Protein 4CP1 (pdb70)

Solvent-accessible surface area: 10147 Å² total; per-residue (Å²): 192,106,81,131,30,91,25,8,78,16,79,117,138,21,31,48,76,1,0,29,0,38,0,25,54,2,54,17,97,130,90,110,116,7,50,11,52,44,2,90,57,116,67,2,5,99,148,7,4,101,121,66,31,69,72,18,60,9,70,108,0,29,11,139,0,22,16,70,37,101,99,15,191,104,33,41,71,48,33,100,16,138,10,32,135,14,0,85,36,106,50,101,3,38,0,0,10,0,0,0,6,0,2,0,0,0,43,0,122,53,61,8,49,1,61,0,30,0,37,2,23,3,2,0,0,0,0,4,1,12,158,26,0,6,87,11,2,21,25,134,145,1,26,29,105,5,16,123,73,47,10,94,0,23,105,75,132,102,19,94,45,108,18,58,5,51,0,77,82,108,18,22,3,0,0,0,1,0,0,0,0,31,22,72,40,0,67,0,44,0,0,0,44,28,28,163,46,161,122,56,43,59,51,0,85,25,20,2,43,35,2,72,69,96,48,122,136,59

Secondary structure (DSSP, 8-state):
-------B---GGGEEESEEEEEEE---S-----S-GGGGSTTTTTTGGGTT-EEEEEEEE-SB--EEE------SS--EEPPPGGG---S-EETTSEEEEEEEEE--SSSEEEEEEEEEESEEEEEESTTTT--TT-HHHHTT---S-SEEEETTTB-EEEEEEEE-TT-BEEEEEEEEE-SS-EEEEEEEE-TT--S-B-B-TTTEEEE---SS--

Sequence (218 aa):
HYPRPEGCSSPPNAVSVGLHMDLYNYPYLYVKQCWNPEYQDPNFPRYGYKKYGSFGSSDHVNGKISWDHNEFKEGCKPIMARLPTAYNYPAKITFSNFTMVLSGYFKPKSTGLYKFEIHADDFILFNFGSKNAFECCNREESIDNFGPYVAYAMWPNEADQELEVYLFEDSYYPIRLFYNNRDYHSKFMVGFYPPNTEEITYDFDGYLYMLDDTGNEC

B-factor: mean 22.11, std 11.5, range [2.0, 83.22]

InterPro domains:
  IPR018871 GLEYA adhesin domain [PF10528] (173-265)
  IPR037524 PA14/GLEYA domain [PS51820] (119-281)

Nearest PDB structures (foldseek):
  4cp1-assembly1_A  TM=1.005E+00  e=2.372E-48  Nakaseomyces glabratus CBS 138
  4cp2-assembly1_A  TM=1.002E+00  e=2.075E-46  Nakaseomyces glabratus CBS 138
  6y98-assembly1_A  TM=9.968E-01  e=2.355E-45  Nakaseomyces glabratus CBS 138
  4afc-assembly1_A  TM=9.526E-01  e=1.939E-26  Nakaseomyces glabratus
  4afb-assembly1_A-2  TM=9.534E-01  e=2.166E-26  Nakaseomyces glabratus

CATH classification: 2.60.120.1560

Radius of gyration: 16.87 Å; Cα contacts (8 Å, |Δi|>4): 589; chains: 1; bounding box: 48×39×44 Å

Organism: Candida glabrata (strain ATCC 2001 / BCRC 20586 / JCM 3761 / NBRC 0622 / NRRL Y-65 / CBS 138) (NCBI:txid284593)

Structure (mmCIF, N/CA/C/O backbone):
data_4CP1
#
_entry.id   4CP1
#
_cell.length_a   66.660
_cell.length_b   66.660
_cell.length_c   117.670
_cell.angle_alpha   90.00
_cell.angle_beta   90.00
_cell.angle_gamma   120.00
#
_symmetry.space_group_name_H-M   'P 31 2 1'
#
loop_
_entity.id
_entity.type
_entity.pdbx_description
1 polymer 'EPITHELIAL ADHESIN 9'
2 branched beta-D-galactopyranose-(1-3)-2-acetamido-2-deoxy-beta-D-glucopyranose
3 non-polymer 'CALCIUM ION'
4 non-polymer 'CHLORIDE ION'
5 water water
#
loop_
_atom_site.group_PDB
_atom_site.id
_atom_site.type_symbol
_atom_site.label_atom_id
_atom_site.label_alt_id
_atom_site.label_comp_id
_atom_site.label_asym_id
_atom_site.label_entity_id
_atom_site.label_seq_id
_atom_site.pdbx_PDB_ins_code
_atom_site.Cartn_x
_atom_site.Cartn_y
_atom_site.Cartn_z
_atom_site.occupancy
_atom_site.B_iso_or_equiv
_atom_site.auth_seq_id
_atom_site.auth_comp_id
_atom_site.auth_asym_id
_atom_site.auth_atom_id
_atom_site.pdbx_PDB_model_num
ATOM 1 N N . HIS A 1 30 ? -11.022 65.123 41.799 1.00 59.79 45 HIS A N 1
ATOM 2 C CA . HIS A 1 30 ? -11.213 63.930 42.683 1.00 59.90 45 HIS A CA 1
ATOM 3 C C . HIS A 1 30 ? -9.879 63.519 43.385 1.00 53.99 45 HIS A C 1
ATOM 4 O O . HIS A 1 30 ? -8.841 64.195 43.306 1.00 47.73 45 HIS A O 1
ATOM 11 N N . TYR A 1 31 ? -9.927 62.404 44.092 1.00 49.83 46 TYR A N 1
ATOM 12 C CA . TYR A 1 31 ? -8.759 61.853 44.751 1.00 45.91 46 TYR A CA 1
ATOM 13 C C . TYR A 1 31 ? -7.842 61.085 43.787 1.00 40.42 46 TYR A C 1
ATOM 14 O O . TYR A 1 31 ? -8.288 60.590 42.748 1.00 39.93 46 TYR A O 1
ATOM 23 N N . PRO A 1 32 ? -6.550 60.981 44.137 1.00 36.88 47 PRO A N 1
ATOM 24 C CA . PRO A 1 32 ? -5.621 60.172 43.346 1.00 35.38 47 PRO A CA 1
ATOM 25 C C . PRO A 1 32 ? -6.061 58.704 43.228 1.00 34.51 47 PRO A C 1
ATOM 26 O O . PRO A 1 32 ? -6.520 58.105 44.204 1.00 34.31 47 PRO A O 1
ATOM 30 N N . ARG A 1 33 ? -5.911 58.155 42.028 1.00 32.73 48 ARG A N 1
ATOM 31 C CA . ARG A 1 33 ? -6.327 56.803 41.708 1.00 31.11 48 ARG A CA 1
ATOM 32 C C . ARG A 1 33 ? -5.148 56.088 41.037 1.00 28.59 48 ARG A C 1
ATOM 33 O O . ARG A 1 33 ? -5.040 56.036 39.789 1.00 29.06 48 ARG A O 1
ATOM 41 N N . PRO A 1 34 ? -4.232 55.567 41.874 1.00 25.61 49 PRO A N 1
ATOM 42 C CA . PRO A 1 34 ? -3.014 54.912 41.420 1.00 24.35 49 PRO A CA 1
ATOM 43 C C . PRO A 1 34 ? -3.266 53.633 40.632 1.00 24.38 49 PRO A C 1
ATOM 44 O O . PRO A 1 34 ? -4.349 53.064 40.682 1.00 23.03 49 PRO A O 1
ATOM 48 N N . GLU A 1 35 ? -2.241 53.177 39.929 1.00 25.35 50 GLU A N 1
ATOM 49 C CA . GLU A 1 35 ? -2.374 52.036 39.063 1.00 27.02 50 GLU A CA 1
ATOM 50 C C . GLU A 1 35 ? -1.922 50.800 39.818 1.00 25.25 50 GLU A C 1
ATOM 51 O O . GLU A 1 35 ? -1.005 50.877 40.626 1.00 24.68 50 GLU A O 1
ATOM 57 N N . GLY A 1 36 ? -2.592 49.677 39.560 1.00 24.65 51 GLY A N 1
ATOM 58 C CA . GLY A 1 36 ? -2.289 48.395 40.194 1.00 24.71 51 GLY A CA 1
ATOM 59 C C . GLY A 1 36 ? -2.034 47.259 39.212 1.00 24.96 51 GLY A C 1
ATOM 60 O O . GLY A 1 36 ? -1.925 47.494 37.994 1.00 24.78 51 GLY A O 1
ATOM 61 N N . CYS A 1 37 ? -1.928 46.040 39.765 1.00 25.06 52 CYS A N 1
ATOM 62 C CA . CYS A 1 37 ? -1.572 44.815 39.027 1.00 25.56 52 CYS A CA 1
ATOM 63 C C . CYS A 1 37 ? -2.537 43.672 39.305 1.00 27.34 52 CYS A C 1
ATOM 64 O O . CYS A 1 37 ? -3.223 43.671 40.326 1.00 27.40 52 CYS A O 1
ATOM 67 N N . SER A 1 38 ? -2.546 42.682 38.409 1.00 29.57 53 SER A N 1
ATOM 68 C CA . SER A 1 38 ? -3.378 41.471 38.543 1.00 31.65 53 SER A CA 1
ATOM 69 C C . SER A 1 38 ? -2.452 40.296 38.598 1.00 32.28 53 SER A C 1
ATOM 70 O O . SER A 1 38 ? -1.385 40.349 37.992 1.00 31.35 53 SER A O 1
ATOM 73 N N . SER A 1 39 ? -2.856 39.242 39.304 1.00 33.99 54 SER A N 1
ATOM 74 C CA . SER A 1 39 ? -2.153 37.947 39.237 1.00 37.34 54 SER A CA 1
ATOM 75 C C . SER A 1 39 ? -3.028 36.764 39.648 1.00 39.90 54 SER A C 1
ATOM 76 O O . SER A 1 39 ? -3.791 36.850 40.607 1.00 39.29 54 SER A O 1
ATOM 79 N N . PRO A 1 40 ? -2.901 35.645 38.924 1.00 44.82 55 PRO A N 1
ATOM 80 C CA . PRO A 1 40 ? -3.408 34.373 39.426 1.00 46.60 55 PRO A CA 1
ATOM 81 C C . PRO A 1 40 ? -2.985 34.152 40.892 1.00 49.27 55 PRO A C 1
ATOM 82 O O . PRO A 1 40 ? -1.812 34.363 41.224 1.00 48.05 55 PRO A O 1
ATOM 86 N N . PRO A 1 41 ? -3.926 33.734 41.761 1.00 51.55 56 PRO A N 1
ATOM 87 C CA . PRO A 1 41 ? -3.647 33.433 43.177 1.00 52.00 56 PRO A CA 1
ATOM 88 C C . PRO A 1 41 ? -2.422 32.533 43.486 1.00 51.48 56 PRO A C 1
ATOM 89 O O . PRO A 1 41 ? -1.835 32.645 44.565 1.00 49.43 56 PRO A O 1
ATOM 93 N N . ASN A 1 42 ? -2.050 31.645 42.568 1.00 53.36 57 ASN A N 1
ATOM 94 C CA . ASN A 1 42 ? -0.886 30.754 42.772 1.00 53.38 57 ASN A CA 1
ATOM 95 C C . ASN A 1 42 ? 0.466 31.434 42.473 1.00 48.70 57 ASN A C 1
ATOM 96 O O . ASN A 1 42 ? 1.524 30.915 42.853 1.00 48.14 57 ASN A O 1
ATOM 101 N N . ALA A 1 43 ? 0.427 32.583 41.787 1.00 42.76 58 ALA A N 1
ATOM 102 C CA . ALA A 1 43 ? 1.599 33.447 41.647 1.00 37.73 58 ALA A CA 1
ATOM 103 C C . ALA A 1 43 ? 1.696 34.469 42.792 1.00 34.18 58 ALA A C 1
ATOM 104 O O . ALA A 1 43 ? 2.592 35.310 42.802 1.00 33.55 58 ALA A O 1
ATOM 106 N N . VAL A 1 44 ? 0.787 34.382 43.755 1.00 30.77 59 VAL A N 1
ATOM 107 C CA . VAL A 1 44 ? 0.772 35.285 44.897 1.00 28.64 59 VAL A CA 1
ATOM 108 C C . VAL A 1 44 ? 1.255 34.622 46.206 1.00 26.89 59 VAL A C 1
ATOM 109 O O . VAL A 1 44 ? 0.878 33.490 46.533 1.00 26.71 59 VAL A O 1
ATOM 113 N N . SER A 1 45 ? 2.097 35.339 46.947 1.00 23.92 60 SER A N 1
ATOM 114 C CA . SER A 1 45 ? 2.481 34.918 48.278 1.00 22.54 60 SER A CA 1
ATOM 115 C C . SER A 1 45 ? 2.361 36.066 49.262 1.00 20.94 60 SER A C 1
ATOM 116 O O . SER A 1 45 ? 2.140 37.2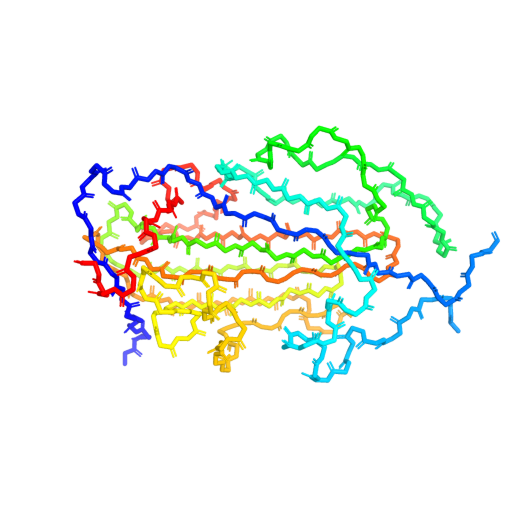17 48.868 1.00 20.33 60 SER A O 1
ATOM 119 N N . VAL A 1 46 ? 2.484 35.745 50.549 1.00 19.96 61 VAL A N 1
ATOM 120 C CA . VAL A 1 46 ? 2.224 36.710 51.618 1.00 18.85 61 VAL A CA 1
ATOM 121 C C . VAL A 1 46 ? 3.431 37.575 51.934 1.00 18.05 61 VAL A C 1
ATOM 122 O O . VAL A 1 46 ? 4.575 37.075 51.999 1.00 18.45 61 VAL A O 1
ATOM 126 N N . GLY A 1 47 ? 3.177 38.873 52.114 1.00 16.71 62 GLY A N 1
ATOM 127 C CA . GLY A 1 47 ? 4.169 39.768 52.699 1.00 16.03 62 GLY A CA 1
ATOM 128 C C . GLY A 1 47 ? 5.222 40.371 51.789 1.00 15.63 62 GLY A C 1
ATOM 129 O O . GLY A 1 47 ? 5.355 40.029 50.612 1.00 15.72 62 GLY A O 1
ATOM 130 N N . LEU A 1 48 ? 5.989 41.290 52.364 1.00 15.30 63 LEU A N 1
ATOM 131 C CA . LEU A 1 48 ? 6.923 42.111 51.606 1.00 14.36 63 LEU A CA 1
ATOM 132 C C . LEU A 1 48 ? 8.333 41.535 51.686 1.00 14.54 63 LEU A C 1
ATOM 133 O O . LEU A 1 48 ? 8.617 40.618 52.478 1.00 14.60 63 LEU A O 1
ATOM 138 N N . HIS A 1 49 ? 9.201 42.082 50.834 1.00 14.46 64 HIS A N 1
ATOM 139 C CA . HIS A 1 49 ? 10.621 41.842 50.894 1.00 14.17 64 HIS A CA 1
ATOM 140 C C . HIS A 1 49 ? 11.321 42.992 51.601 1.00 13.50 64 HIS A C 1
ATOM 141 O O . HIS A 1 49 ? 10.951 44.150 51.382 1.00 12.54 64 HIS A O 1
ATOM 148 N N . MET A 1 50 ? 12.344 42.655 52.406 1.00 13.20 65 MET A N 1
ATOM 149 C CA . MET A 1 50 ? 13.164 43.637 53.131 1.00 12.83 65 MET A CA 1
ATOM 150 C C . MET A 1 50 ? 14.650 43.565 52.757 1.00 12.84 65 MET A C 1
ATOM 151 O O . MET A 1 50 ? 15.244 42.493 52.704 1.00 13.33 65 MET A O 1
ATOM 156 N N . ASP A 1 51 ? 15.265 44.710 52.529 1.00 12.50 66 ASP A N 1
ATOM 157 C CA . ASP A 1 51 ? 16.717 44.773 52.434 1.00 12.52 66 ASP A CA 1
ATOM 158 C C . ASP A 1 51 ? 17.197 45.775 53.438 1.00 11.95 66 ASP A C 1
ATOM 159 O O . ASP A 1 51 ? 16.630 46.859 53.505 1.00 11.77 66 ASP A O 1
ATOM 164 N N . LEU A 1 52 ? 18.220 45.390 54.216 1.00 11.68 67 LEU A N 1
ATOM 165 C CA . LEU A 1 52 ? 18.864 46.225 55.236 1.00 11.31 67 LEU A CA 1
ATOM 166 C C . LEU A 1 52 ? 20.256 46.621 54.772 1.00 11.13 67 LEU A C 1
ATOM 167 O O . LEU A 1 52 ? 21.035 45.781 54.313 1.00 11.07 67 LEU A O 1
ATOM 172 N N . TYR A 1 53 ? 20.574 47.902 54.905 1.00 10.88 68 TYR A N 1
ATOM 173 C CA . TYR A 1 53 ? 21.841 48.433 54.408 1.00 10.88 68 TYR A CA 1
ATOM 174 C C . TYR A 1 53 ? 22.564 49.147 55.557 1.00 10.93 68 TYR A C 1
ATOM 175 O O . TYR A 1 53 ? 21.920 49.701 56.448 1.00 10.36 68 TYR A O 1
ATOM 184 N N . ASN A 1 54 ? 23.894 49.121 55.532 1.00 11.19 69 ASN A N 1
ATOM 185 C CA . ASN A 1 54 ? 24.663 49.822 56.540 1.00 11.57 69 ASN A CA 1
ATOM 186 C C . ASN A 1 54 ? 24.525 51.324 56.393 1.00 11.54 69 ASN A C 1
ATOM 187 O O . ASN A 1 54 ? 24.460 51.824 55.287 1.00 11.68 69 ASN A O 1
ATOM 192 N N . TYR A 1 55 ? 24.511 52.033 57.518 1.00 11.67 70 TYR A N 1
ATOM 193 C CA . TYR A 1 55 ? 24.523 53.499 57.526 1.00 11.64 70 TYR A CA 1
ATOM 194 C C . TYR A 1 55 ? 25.429 53.982 58.654 1.00 11.91 70 TYR A C 1
ATOM 195 O O . TYR A 1 55 ? 24.983 54.205 59.769 1.00 11.48 70 TYR A O 1
ATOM 204 N N . PRO A 1 56 ? 26.729 54.124 58.360 1.00 12.52 71 PRO A N 1
ATOM 205 C CA . PRO A 1 56 ? 27.691 54.441 59.416 1.00 12.90 71 PRO A CA 1
ATOM 206 C C . PRO A 1 56 ? 27.590 55.839 60.017 1.00 13.65 71 PRO A C 1
ATOM 207 O O . PRO A 1 56 ? 27.112 56.767 59.365 1.00 13.97 71 PRO A O 1
ATOM 211 N N . TYR A 1 57 ? 28.024 55.982 61.268 1.00 14.58 72 TYR A N 1
ATOM 212 C CA . TYR A 1 57 ? 28.315 57.300 61.816 1.00 15.84 72 TYR A CA 1
ATOM 213 C C . TYR A 1 57 ? 29.571 57.864 61.160 1.00 17.79 72 TYR A C 1
ATOM 214 O O . TYR A 1 57 ? 30.375 57.130 60.585 1.00 17.93 72 TYR A O 1
ATOM 223 N N . LEU A 1 58 ? 29.737 59.177 61.237 1.00 20.18 73 LEU A N 1
ATOM 224 C CA . LEU A 1 58 ? 30.991 59.769 60.848 1.00 22.87 73 LEU A CA 1
ATOM 225 C C . LEU A 1 58 ? 32.073 59.279 61.798 1.00 25.78 73 LEU A C 1
ATOM 226 O O . LEU A 1 58 ? 33.117 58.820 61.354 1.00 25.68 73 LEU A O 1
ATOM 231 N N . TYR A 1 59 ? 31.815 59.368 63.105 1.00 30.03 74 TYR A N 1
ATOM 232 C CA . TYR A 1 59 ? 32.717 58.789 64.116 1.00 32.38 74 TYR A CA 1
ATOM 233 C C . TYR A 1 59 ? 31.907 58.259 65.303 1.00 34.44 74 TYR A C 1
ATOM 234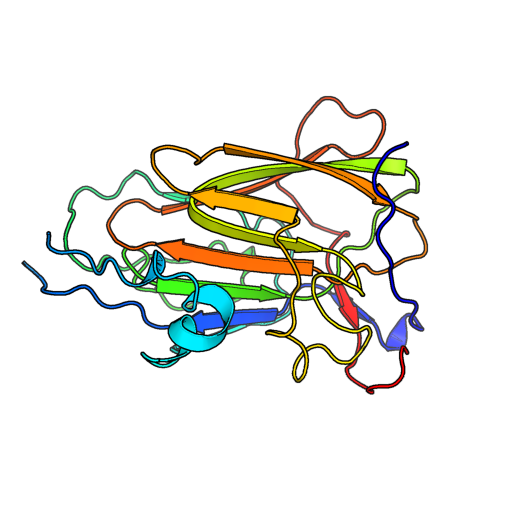 O O . TYR A 1 59 ? 30.788 58.723 65.567 1.00 32.19 74 TYR A O 1
ATOM 243 N N . VAL A 1 60 ? 32.494 57.301 66.024 1.00 38.92 75 VAL A N 1
ATOM 244 C CA . VAL A 1 60 ? 31.851 56.709 67.197 1.00 42.64 75 VAL A CA 1
ATOM 245 C C . VAL A 1 60 ? 32.590 57.119 68.484 1.00 50.42 75 VAL A C 1
ATOM 246 O O . VAL A 1 60 ? 33.803 56.852 68.636 1.00 51.54 75 VAL A O 1
ATOM 250 N N . LYS A 1 61 ? 31.828 57.764 69.388 1.00 56.81 76 LYS A N 1
ATOM 251 C CA . LYS A 1 61 ? 32.302 58.283 70.690 1.00 61.94 76 LYS A CA 1
ATOM 252 C C . LYS A 1 61 ? 33.060 57.259 71.557 1.00 65.67 76 LYS A C 1
ATOM 253 O O . LYS A 1 61 ? 32.727 56.065 71.592 1.00 64.24 76 LYS A O 1
ATOM 255 N N . GLN A 1 93 ? 29.127 67.392 64.139 1.00 34.50 108 GLN A N 1
ATOM 256 C CA . GLN A 1 93 ? 28.082 66.387 64.371 1.00 33.78 108 GLN A CA 1
ATOM 257 C C . GLN A 1 93 ? 28.593 64.945 64.142 1.00 30.28 108 GLN A C 1
ATOM 258 O O . GLN A 1 93 ? 29.313 64.683 63.189 1.00 29.72 108 GLN A O 1
ATOM 264 N N . CYS A 1 94 ? 28.221 64.025 65.033 1.00 27.80 109 CYS A N 1
ATOM 265 C CA . CYS A 1 94 ? 28.674 62.610 64.975 1.00 25.67 109 CYS A CA 1
ATOM 266 C C . CYS A 1 94 ? 28.027 61.794 63.858 1.00 24.59 109 CYS A C 1
ATOM 267 O O . CYS A 1 94 ? 28.647 60.858 63.335 1.00 24.31 109 CYS A O 1
ATOM 270 N N . TRP A 1 95 ? 26.779 62.142 63.525 1.00 23.22 110 TRP A N 1
ATOM 271 C CA . TRP A 1 95 ? 26.007 61.460 62.503 1.00 22.06 110 TRP A CA 1
ATOM 272 C C . TRP A 1 95 ? 26.273 61.931 61.064 1.00 21.68 110 TRP A C 1
ATOM 273 O O . TRP A 1 95 ? 26.634 63.060 60.815 1.00 22.48 110 TRP A O 1
ATOM 284 N N . ASN A 1 96 ? 26.074 61.025 60.126 1.00 20.84 111 ASN A N 1
ATOM 285 C CA . ASN A 1 96 ? 26.304 61.244 58.707 1.00 20.16 111 ASN A CA 1
ATOM 286 C C . ASN A 1 96 ? 25.098 61.974 58.080 1.00 20.57 111 ASN A C 1
ATOM 287 O O . ASN A 1 96 ? 23.968 61.497 58.145 1.00 19.80 111 ASN A O 1
ATOM 292 N N . PRO A 1 97 ? 25.327 63.140 57.466 1.00 21.26 112 PRO A N 1
ATOM 293 C CA . PRO A 1 97 ? 24.229 63.890 56.877 1.00 21.80 112 PRO A CA 1
ATOM 294 C C . PRO A 1 97 ? 23.900 63.453 55.443 1.00 21.41 112 PRO A C 1
ATOM 295 O O . PRO A 1 97 ? 23.073 64.072 54.781 1.00 20.69 112 PRO A O 1
ATOM 299 N N . GLU A 1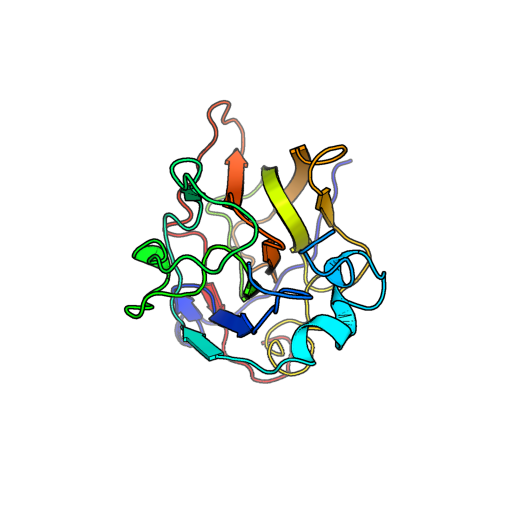 98 ? 24.554 62.396 54.988 1.00 21.81 113 GLU A N 1
ATOM 300 C CA . GLU A 1 98 ? 24.395 61.877 53.634 1.00 22.93 113 GLU A CA 1
ATOM 301 C C . GLU A 1 98 ? 22.940 61.544 53.272 1.00 20.93 113 GLU A C 1
ATOM 302 O O . GLU A 1 98 ? 22.483 61.813 52.142 1.00 19.14 113 GLU A O 1
ATOM 308 N N . TYR A 1 99 ? 22.218 60.986 54.249 1.00 19.51 114 TYR A N 1
ATOM 309 C CA . TYR A 1 99 ? 20.808 60.621 54.065 1.00 18.82 114 TYR A CA 1
ATOM 310 C C . TYR A 1 99 ? 19.950 61.805 53.519 1.00 19.60 114 TYR A C 1
ATOM 311 O O . TYR A 1 99 ? 18.932 61.589 52.850 1.00 18.93 114 TYR A O 1
ATOM 320 N N . GLN A 1 100 ? 20.384 63.034 53.795 1.00 20.50 115 GLN A N 1
ATOM 321 C CA . GLN A 1 100 ? 19.747 64.227 53.263 1.00 22.37 115 GLN A CA 1
ATOM 322 C C . GLN A 1 100 ? 20.046 64.533 51.783 1.00 23.38 115 GLN A C 1
ATOM 323 O O . GLN A 1 100 ? 19.308 65.283 51.176 1.00 23.42 115 GLN A O 1
ATOM 329 N N . ASP A 1 101 ? 21.119 63.995 51.201 1.00 24.95 116 ASP A N 1
ATOM 330 C CA . ASP A 1 101 ? 21.439 64.277 49.783 1.00 26.22 116 ASP A CA 1
ATOM 331 C C . ASP A 1 101 ? 20.293 63.714 48.912 1.00 24.48 116 ASP A C 1
ATOM 332 O O . ASP A 1 101 ? 19.765 62.623 49.179 1.00 22.70 116 ASP A O 1
ATOM 337 N N . PRO A 1 102 ? 19.845 64.483 47.905 1.00 24.63 117 PRO A N 1
ATOM 338 C CA . PRO A 1 102 ? 18.720 63.991 47.040 1.00 23.53 117 PRO A CA 1
ATOM 339 C C . PRO A 1 102 ? 19.009 62.693 46.235 1.00 22.88 117 PRO A C 1
ATOM 340 O O . PRO A 1 102 ? 18.089 61.971 45.818 1.00 21.93 117 PRO A O 1
ATOM 344 N N . ASN A 1 103 ? 20.277 62.397 46.011 1.00 22.67 118 ASN A N 1
ATOM 345 C CA . ASN A 1 103 ? 20.636 61.173 45.303 1.00 22.45 118 ASN A CA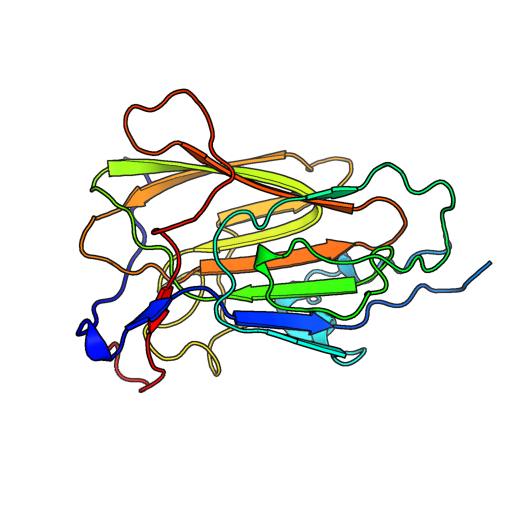 1
ATOM 346 C C . ASN A 1 103 ? 20.716 59.952 46.183 1.00 20.31 118 ASN A C 1
ATOM 347 O O . ASN A 1 103 ? 20.902 58.868 45.686 1.00 20.10 118 ASN A O 1
ATOM 352 N N . PHE A 1 104 ? 20.555 60.124 47.483 1.00 18.82 119 PHE A N 1
ATOM 353 C CA . PHE A 1 104 ? 20.722 59.035 48.419 1.00 17.81 119 PHE A CA 1
ATOM 354 C C . PHE A 1 104 ? 19.622 57.992 48.279 1.00 17.21 119 PHE A C 1
ATOM 355 O O . PHE A 1 104 ? 19.931 56.819 48.211 1.00 17.72 119 PHE A O 1
ATOM 363 N N . PRO A 1 105 ? 18.347 58.405 48.240 1.00 17.17 120 PRO A N 1
ATOM 364 C CA . PRO A 1 105 ? 17.285 57.390 48.107 1.00 16.95 120 PRO A CA 1
ATOM 365 C C . PRO A 1 105 ? 17.317 56.606 46.805 1.00 17.44 120 PRO A C 1
ATOM 366 O O . PRO A 1 105 ? 16.803 55.487 46.757 1.00 17.38 120 PRO A O 1
ATOM 370 N N . ARG A 1 106 ? 17.888 57.182 45.750 1.00 18.19 121 ARG A N 1
ATOM 371 C CA . ARG A 1 106 ? 17.944 56.470 44.484 1.00 19.32 121 ARG A CA 1
ATOM 372 C C . ARG A 1 106 ? 19.189 55.607 44.294 1.00 19.94 121 ARG A C 1
ATOM 373 O O . ARG A 1 106 ? 19.072 54.502 43.803 1.00 19.59 121 ARG A O 1
ATOM 381 N N . TYR A 1 107 ? 20.368 56.104 44.668 1.00 21.06 122 TYR A N 1
ATOM 382 C CA . TYR A 1 107 ? 21.567 55.279 44.549 1.00 22.06 122 TYR A CA 1
ATOM 383 C C . TYR A 1 107 ? 22.476 55.259 45.765 1.00 21.61 122 TYR A C 1
ATOM 384 O O . TYR A 1 107 ? 23.038 54.187 46.074 1.00 23.20 122 TYR A O 1
ATOM 393 N N . GLY A 1 108 ? 22.596 56.370 46.486 1.00 19.73 123 GLY A N 1
ATOM 394 C CA . GLY A 1 108 ? 23.540 56.450 47.596 1.00 18.63 123 GLY A CA 1
ATOM 395 C C . GLY A 1 108 ? 23.322 55.476 48.740 1.00 17.51 123 GLY A C 1
ATOM 396 O O . GLY A 1 108 ? 24.244 55.091 49.422 1.00 17.43 123 GLY A O 1
ATOM 397 N N . TYR A 1 109 ? 22.088 55.075 48.953 1.00 17.02 124 TYR A N 1
ATOM 398 C CA . TYR A 1 109 ? 21.739 54.255 50.112 1.00 16.33 124 TYR A CA 1
ATOM 399 C C . TYR A 1 109 ? 22.407 52.877 50.106 1.00 16.18 124 TYR A C 1
ATOM 400 O O . TYR A 1 109 ? 22.504 52.251 51.155 1.00 15.61 124 TYR A O 1
ATOM 409 N N . LYS A 1 110 ? 22.869 52.429 48.936 1.00 16.50 125 LYS A N 1
ATOM 410 C CA . LYS A 1 110 ? 23.515 51.131 48.796 1.00 17.18 125 LYS A CA 1
ATOM 411 C C . LYS A 1 110 ? 25.037 51.205 48.906 1.00 16.88 125 LYS A C 1
ATOM 412 O O . LYS A 1 110 ? 25.718 50.190 48.826 1.00 16.05 125 LYS A O 1
ATOM 418 N N . LYS A 1 111 ? 25.580 52.396 49.092 1.00 16.82 126 LYS A N 1
ATOM 419 C CA . LYS A 1 111 ? 27.007 52.557 48.943 1.00 17.35 126 LYS A CA 1
ATOM 420 C C . LYS A 1 111 ? 27.865 52.068 50.122 1.00 16.45 126 LYS A C 1
ATOM 421 O O . LYS A 1 111 ? 29.057 51.917 49.943 1.00 16.63 126 LYS A O 1
ATOM 427 N N . TYR A 1 112 ? 27.265 51.811 51.288 1.00 15.03 127 TYR A N 1
ATOM 428 C CA . TYR A 1 112 ? 27.962 51.219 52.416 1.00 14.73 127 TYR A CA 1
ATOM 429 C C . TYR A 1 112 ? 27.715 49.717 52.516 1.00 14.09 127 TYR A C 1
ATOM 430 O O . TYR A 1 112 ? 28.117 49.062 53.497 1.00 13.75 127 TYR A O 1
ATOM 439 N N . GLY A 1 113 ? 27.031 49.186 51.520 1.00 13.31 128 GLY A N 1
ATOM 440 C CA . GLY A 1 113 ? 26.772 47.775 51.457 1.00 13.26 128 GLY 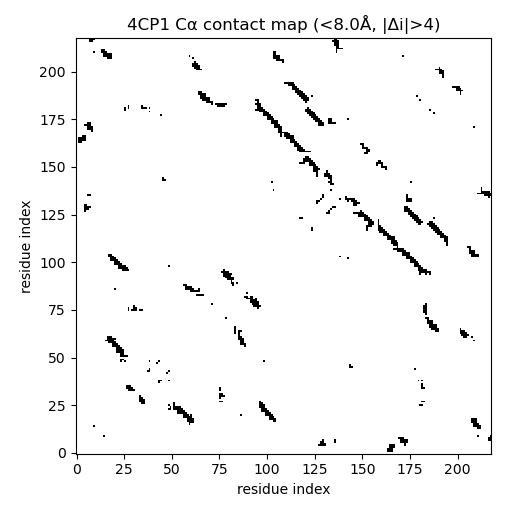A CA 1
ATOM 441 C C . GLY A 1 113 ? 25.519 47.416 52.232 1.00 12.72 128 GLY A C 1
ATOM 442 O O . GLY A 1 113 ? 24.983 48.224 52.991 1.00 12.79 128 GLY A O 1
ATOM 443 N N . SER A 1 114 ? 25.073 46.183 52.046 1.00 12.25 129 SER A N 1
ATOM 444 C CA . SER A 1 114 ? 23.939 45.671 52.750 1.00 11.95 129 SER A CA 1
ATOM 445 C C . SER A 1 114 ? 24.407 44.823 53.920 1.00 11.87 129 SER A C 1
ATOM 446 O O . SER A 1 114 ? 25.569 44.477 54.016 1.00 12.07 129 SER A O 1
ATOM 449 N N . PHE A 1 115 ? 23.494 44.481 54.815 1.00 11.85 130 PHE A N 1
ATOM 450 C CA . PHE A 1 115 ? 23.804 43.454 55.808 1.00 12.21 130 PHE A CA 1
ATOM 451 C C . PHE A 1 115 ? 22.743 42.352 56.054 1.00 12.22 130 PHE A C 1
ATOM 452 O O . PHE A 1 115 ? 23.043 41.353 56.722 1.00 12.14 130 PHE A O 1
ATOM 460 N N . GLY A 1 116 ? 21.545 42.502 55.494 1.00 12.41 131 GLY A N 1
ATOM 461 C CA . GLY A 1 116 ? 20.503 41.493 55.688 1.00 13.01 131 GLY A CA 1
ATOM 462 C C . GLY A 1 116 ? 19.270 41.692 54.832 1.00 13.36 131 GLY A C 1
ATOM 463 O O . GLY A 1 116 ? 19.077 42.744 54.231 1.00 13.28 131 GLY A O 1
ATOM 464 N N . SER A 1 117 ? 18.436 40.666 54.776 1.00 13.99 132 SER A N 1
ATOM 465 C CA . SER A 1 117 ? 17.197 40.720 53.992 1.00 14.55 132 SER A CA 1
ATOM 466 C C . SER A 1 117 ? 16.236 39.725 54.605 1.00 15.20 132 SER A C 1
ATOM 467 O O . SER A 1 117 ? 16.667 38.838 55.344 1.00 15.98 132 SER A O 1
ATOM 470 N N . SER A 1 118 ? 14.950 39.898 54.324 1.00 15.27 133 SER A N 1
ATOM 471 C CA . SER A 1 118 ? 13.944 38.945 54.722 1.00 15.76 133 SER A CA 1
ATOM 472 C C . SER A 1 118 ? 12.803 38.945 53.715 1.00 16.54 133 SER A C 1
ATOM 473 O O . SER A 1 118 ? 12.743 39.773 52.810 1.00 17.24 133 SER A O 1
ATOM 476 N N . ASP A 1 119 ? 11.920 37.972 53.824 1.00 17.62 134 ASP A N 1
ATOM 477 C CA . ASP A 1 119 ? 10.737 37.923 52.966 1.00 17.87 134 ASP A CA 1
ATOM 478 C C . ASP A 1 119 ? 9.537 37.658 53.839 1.00 17.66 134 ASP A C 1
ATOM 479 O O . ASP A 1 119 ? 9.669 37.514 55.058 1.00 16.79 134 ASP A O 1
ATOM 484 N N . HIS A 1 120 ? 8.369 37.652 53.214 1.00 18.00 135 HIS A N 1
ATOM 485 C CA . HIS A 1 120 ? 7.122 37.418 53.914 1.00 18.75 135 HIS A CA 1
ATOM 486 C C . HIS A 1 120 ? 6.859 38.384 55.069 1.00 18.03 135 HIS A C 1
ATOM 487 O O . HIS A 1 120 ? 6.112 38.050 55.984 1.00 18.68 135 HIS A O 1
ATOM 494 N N . VAL A 1 121 ? 7.430 39.586 55.004 1.00 16.63 136 VAL A N 1
ATOM 495 C CA . VAL A 1 121 ? 7.211 40.598 56.024 1.00 16.21 136 VAL A CA 1
ATOM 496 C C . VAL A 1 121 ? 5.735 40.998 56.042 1.00 16.55 136 VAL A C 1
ATOM 497 O O . VAL A 1 121 ? 5.246 41.623 55.103 1.00 16.02 136 VAL A O 1
ATOM 501 N N . ASN A 1 122 ? 5.022 40.580 57.082 1.00 17.54 137 ASN A N 1
ATOM 502 C CA . ASN A 1 122 ? 3.594 40.836 57.204 1.00 18.55 137 ASN A CA 1
ATOM 503 C C . ASN A 1 122 ? 3.236 41.230 58.608 1.00 18.95 137 ASN A C 1
ATOM 504 O O . ASN A 1 122 ? 3.957 40.897 59.551 1.00 18.74 137 ASN A O 1
ATOM 509 N N . GLY A 1 123 ? 2.132 41.971 58.732 1.00 19.64 138 GLY A N 1
ATOM 510 C CA . GLY A 1 123 ? 1.512 42.292 60.039 1.00 20.71 138 GLY A CA 1
ATOM 511 C C . GLY A 1 123 ? 1.858 43.665 60.616 1.00 20.80 138 GLY A C 1
ATOM 512 O O . GLY A 1 123 ? 1.628 44.698 59.979 1.00 20.31 138 GLY A O 1
ATOM 513 N N . LYS A 1 124 ? 2.402 43.660 61.832 1.00 21.66 139 LYS A N 1
ATOM 514 C CA . LYS A 1 124 ? 2.710 44.880 62.588 1.00 21.99 139 LYS A CA 1
ATOM 515 C C . LYS A 1 124 ? 4.150 45.291 62.396 1.00 20.09 139 LYS A C 1
ATOM 516 O O . LYS A 1 124 ? 5.035 44.884 63.129 1.00 19.69 139 LYS A O 1
ATOM 522 N N . ILE A 1 125 ? 4.352 46.123 61.400 1.00 18.99 140 ILE A N 1
ATOM 523 C CA . ILE A 1 125 ? 5.677 46.439 60.894 1.00 17.93 140 ILE A CA 1
ATOM 524 C C . ILE A 1 125 ? 6.213 47.770 61.426 1.00 17.65 140 ILE A C 1
ATOM 525 O O . ILE A 1 125 ? 7.399 48.060 61.250 1.00 17.68 140 ILE A O 1
ATOM 530 N N . SER A 1 126 ? 5.348 48.568 62.063 1.00 17.43 141 SER A N 1
ATOM 531 C CA . SER A 1 126 ? 5.760 49.806 62.713 1.00 17.09 141 SER A CA 1
ATOM 532 C C . SER A 1 126 ? 6.440 49.582 64.063 1.00 16.80 141 SER A C 1
ATOM 533 O O . SER A 1 126 ? 6.291 48.533 64.698 1.00 17.20 141 SER A O 1
ATOM 536 N N . TRP A 1 127 ? 7.188 50.593 64.472 1.00 16.15 142 TRP A N 1
ATOM 537 C CA . TRP A 1 127 ? 7.870 50.640 65.743 1.00 16.49 142 TRP A CA 1
ATOM 538 C C . TRP A 1 127 ? 8.153 52.078 66.132 1.00 16.89 142 TRP A C 1
ATOM 539 O O . TRP A 1 127 ? 8.237 52.973 65.287 1.00 16.33 142 TRP A O 1
ATOM 550 N N . ASP A 1 128 ? 8.341 52.256 67.426 1.00 17.91 143 ASP A N 1
ATOM 551 C CA . ASP A 1 128 ? 8.766 53.501 67.991 1.00 19.08 143 ASP A CA 1
ATOM 552 C C . ASP A 1 128 ? 9.729 53.226 69.186 1.00 20.17 143 ASP A C 1
ATOM 553 O O . ASP A 1 128 ? 9.290 52.982 70.327 1.00 20.30 143 ASP A O 1
ATOM 558 N N . HIS A 1 129 ? 11.034 53.225 68.890 1.00 19.99 144 HIS A N 1
ATOM 559 C CA . HIS A 1 129 ? 12.063 53.031 69.902 1.00 20.17 144 HIS A CA 1
ATOM 560 C C . HIS A 1 129 ? 12.558 54.405 70.355 1.00 21.27 144 HIS A C 1
ATOM 561 O O . HIS A 1 129 ? 13.324 55.059 69.628 1.00 20.33 144 HIS A O 1
ATOM 568 N N . ASN A 1 130 ? 12.132 54.820 71.556 1.00 22.89 145 ASN A N 1
ATOM 569 C CA . ASN A 1 130 ? 12.649 56.036 72.208 1.00 24.41 145 ASN A CA 1
ATOM 570 C C . ASN A 1 130 ? 13.199 55.791 73.607 1.00 25.51 145 ASN A C 1
ATOM 571 O O . ASN A 1 130 ? 13.325 56.725 74.412 1.00 25.87 145 ASN A O 1
ATOM 576 N N . GLU A 1 131 ? 13.550 54.532 73.862 1.00 26.29 146 GLU A N 1
ATOM 577 C CA . GLU A 1 131 ? 14.102 54.093 75.138 1.00 27.27 146 GLU A CA 1
ATOM 578 C C . GLU A 1 131 ? 15.621 54.186 75.171 1.00 27.86 146 GLU A C 1
ATOM 579 O O . GLU A 1 131 ? 16.207 54.027 76.240 1.00 27.38 146 GLU A O 1
ATOM 585 N N . PHE A 1 132 ? 16.264 54.374 74.008 1.00 28.72 147 PHE A N 1
ATOM 586 C CA . PHE A 1 132 ? 17.729 54.384 73.957 1.00 29.31 147 PHE A CA 1
ATOM 587 C C . PHE A 1 132 ? 18.186 55.580 74.770 1.00 32.75 147 PHE A C 1
ATOM 588 O O . PHE A 1 132 ? 17.579 56.653 74.687 1.00 32.96 147 PHE A O 1
ATOM 596 N N . LYS A 1 133 ? 19.250 55.395 75.550 1.00 37.35 148 LYS A N 1
ATOM 597 C CA . LYS A 1 133 ? 19.748 56.445 76.435 1.00 41.93 148 LYS A CA 1
ATOM 598 C C . LYS A 1 133 ? 20.969 57.146 75.867 1.00 40.66 148 LYS A C 1
ATOM 599 O O . LYS A 1 133 ? 21.256 58.256 76.283 1.00 37.99 148 LYS A O 1
ATOM 605 N N . GLU A 1 134 ? 21.705 56.501 74.955 1.00 40.02 149 GLU A N 1
ATOM 606 C CA . GLU A 1 134 ? 22.910 57.125 74.407 1.00 39.54 149 GLU A CA 1
ATOM 607 C C . GLU A 1 134 ? 22.863 57.424 72.919 1.00 34.81 149 GLU A C 1
ATOM 608 O O . GLU A 1 134 ? 22.455 56.601 72.114 1.00 33.76 149 GLU A O 1
ATOM 614 N N . GLY A 1 135 ? 23.289 58.633 72.577 1.00 30.97 150 GLY A N 1
ATOM 615 C CA . GLY A 1 135 ? 23.422 59.054 71.204 1.00 28.50 150 GLY A CA 1
ATOM 616 C C . GLY A 1 135 ? 24.848 58.865 70.721 1.00 25.81 150 GLY A C 1
ATOM 617 O O . GLY A 1 135 ? 25.744 58.614 71.508 1.00 23.70 150 GLY A O 1
ATOM 618 N N . CYS A 1 136 ? 25.028 58.984 69.406 1.00 24.35 151 CYS A N 1
ATOM 619 C CA . CYS A 1 136 ? 26.328 58.995 68.773 1.00 23.77 151 CYS A CA 1
ATOM 620 C C . CYS A 1 136 ? 27.048 57.688 68.959 1.00 23.65 151 CYS A C 1
ATOM 621 O O . CYS A 1 136 ? 28.285 57.633 68.971 1.00 22.35 151 CYS A O 1
ATOM 624 N N . LYS A 1 137 ? 26.271 56.629 69.110 1.00 24.54 152 LYS A N 1
ATOM 625 C CA . LYS A 1 137 ? 26.861 55.325 69.156 1.00 25.86 152 LYS A CA 1
ATOM 626 C C . 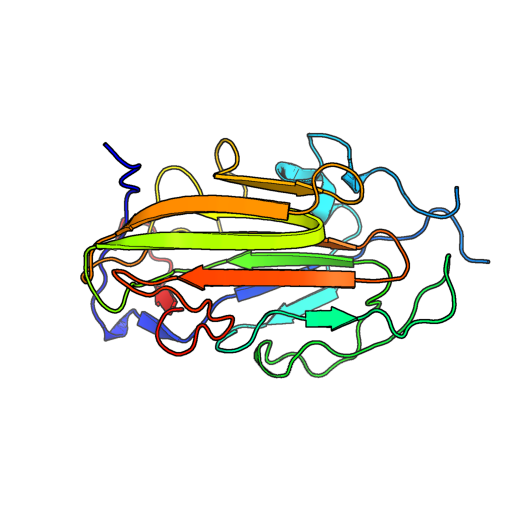LYS A 1 137 ? 25.880 54.260 68.6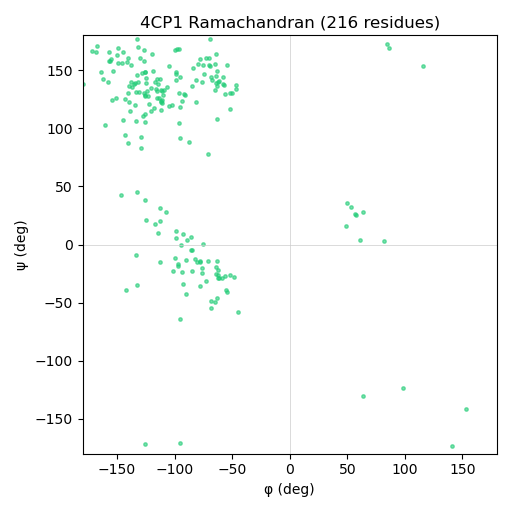95 1.00 23.77 152 LYS A C 1
ATOM 627 O O . LYS A 1 137 ? 24.675 54.428 68.826 1.00 22.83 152 LYS A O 1
ATOM 633 N N . PRO A 1 138 ? 26.410 53.187 68.095 1.00 21.96 153 PRO A N 1
ATOM 634 C CA . PRO A 1 138 ? 25.613 52.054 67.667 1.00 21.13 153 PRO A CA 1
ATOM 635 C C . PRO A 1 138 ? 24.980 51.327 68.823 1.00 20.29 153 PRO A C 1
ATOM 636 O O . PRO A 1 138 ? 25.639 51.046 69.806 1.00 19.87 153 PRO A O 1
ATOM 640 N N . ILE A 1 139 ? 23.695 51.044 68.685 1.00 19.69 154 ILE A N 1
ATOM 641 C CA . ILE A 1 139 ? 22.949 50.322 69.682 1.00 19.53 154 ILE A CA 1
ATOM 642 C C . ILE A 1 139 ? 22.295 49.171 68.987 1.00 18.73 154 ILE A C 1
ATOM 643 O O . ILE A 1 139 ? 21.640 49.364 67.946 1.00 18.99 154 ILE A O 1
ATOM 648 N N . MET A 1 140 ? 22.452 47.987 69.567 1.00 17.97 155 MET A N 1
ATOM 649 C CA . MET A 1 140 ? 21.936 46.772 68.983 1.00 17.66 155 MET A CA 1
ATOM 650 C C . MET A 1 140 ? 20.546 46.488 69.510 1.00 17.23 155 MET A C 1
ATOM 651 O O . MET A 1 140 ? 20.332 46.484 70.704 1.00 17.56 155 MET A O 1
ATOM 656 N N . ALA A 1 141 ? 19.604 46.241 68.612 1.00 17.01 156 ALA A N 1
ATOM 657 C CA . ALA A 1 141 ? 18.243 45.860 69.012 1.00 17.48 156 ALA A CA 1
ATOM 658 C C . ALA A 1 141 ? 17.562 45.101 67.883 1.00 17.56 156 ALA A C 1
ATOM 659 O O . ALA A 1 141 ? 18.044 45.137 66.754 1.00 16.73 156 ALA A O 1
ATOM 661 N N . ARG A 1 142 ? 16.450 44.431 68.189 1.00 18.49 157 ARG A N 1
ATOM 662 C CA . ARG A 1 142 ? 15.726 43.610 67.200 1.00 19.35 157 ARG A CA 1
ATOM 663 C C . ARG A 1 142 ? 14.510 44.295 66.555 1.00 18.91 157 ARG A C 1
ATOM 664 O O . ARG A 1 142 ? 13.807 45.104 67.176 1.00 18.54 157 ARG A O 1
ATOM 672 N N . LEU A 1 143 ? 14.252 43.929 65.306 1.00 18.41 158 LEU A N 1
ATOM 673 C CA . LEU A 1 143 ? 13.066 44.391 64.596 1.00 17.68 158 LEU A CA 1
ATOM 674 C C . LEU A 1 143 ? 11.824 43.707 65.144 1.00 18.13 158 LEU A C 1
ATOM 675 O O . LEU A 1 143 ? 11.915 42.617 65.758 1.00 19.01 158 LEU A O 1
ATOM 680 N N . PRO A 1 144 ? 10.643 44.291 64.892 1.00 17.26 159 PRO A N 1
ATOM 681 C CA . PRO A 1 144 ? 9.453 43.530 65.237 1.00 17.36 159 PRO A CA 1
ATOM 682 C C . PRO A 1 144 ? 9.467 42.134 64.578 1.00 16.96 159 PRO A C 1
ATOM 683 O O . PRO A 1 144 ? 10.067 41.957 63.503 1.00 16.43 159 PRO A O 1
ATOM 687 N N . THR A 1 145 ? 8.771 41.167 65.179 1.00 16.98 160 THR A N 1
ATOM 688 C CA . THR A 1 145 ? 8.719 39.796 64.617 1.00 16.92 160 THR A CA 1
ATOM 689 C C . THR A 1 145 ? 8.052 39.752 63.231 1.00 16.29 160 THR A C 1
ATOM 690 O O . THR A 1 145 ? 8.160 38.777 62.496 1.00 16.22 160 THR A O 1
ATOM 694 N N . ALA A 1 146 ? 7.369 40.824 62.863 1.00 15.95 161 ALA A N 1
ATOM 695 C CA . ALA A 1 146 ? 6.776 40.912 61.530 1.00 15.62 161 ALA A CA 1
ATOM 696 C C . ALA A 1 146 ? 7.826 40.723 60.452 1.00 15.16 161 ALA A C 1
ATOM 697 O O . ALA A 1 146 ? 7.490 40.241 59.397 1.00 15.10 161 ALA A O 1
ATOM 699 N N . TYR A 1 147 ? 9.088 41.063 60.740 1.00 14.81 162 TYR A N 1
ATOM 700 C CA . TYR A 1 147 ? 10.137 41.113 59.713 1.00 14.33 162 TYR A CA 1
ATOM 701 C C . TYR A 1 147 ? 10.836 39.792 59.422 1.00 15.20 162 TYR A C 1
ATOM 702 O O . TYR A 1 147 ? 11.662 39.726 58.508 1.00 15.38 162 TYR A O 1
ATOM 711 N N . ASN A 1 148 ? 10.516 38.746 60.182 1.00 16.15 163 ASN A N 1
ATOM 712 C CA . ASN A 1 148 ? 11.151 37.429 60.016 1.00 16.71 163 ASN A CA 1
ATOM 713 C C . ASN A 1 148 ? 12.661 37.532 59.971 1.00 16.64 163 ASN A C 1
ATOM 714 O O . ASN A 1 148 ? 13.315 36.796 59.239 1.00 17.06 163 ASN A O 1
ATOM 719 N N . TYR A 1 149 ? 13.197 38.466 60.752 1.00 16.56 164 TYR A N 1
ATOM 720 C CA . TYR A 1 149 ? 14.623 38.704 60.829 1.00 16.45 164 TYR A CA 1
ATOM 721 C C . TYR A 1 149 ? 15.104 38.621 62.291 1.00 16.81 164 TYR A C 1
ATOM 722 O O . TYR A 1 149 ? 14.867 39.547 63.067 1.00 16.72 164 TYR A O 1
ATOM 731 N N . PRO A 1 150 ? 15.793 37.524 62.649 1.00 16.97 165 PRO A N 1
ATOM 732 C CA . PRO A 1 150 ? 16.139 37.210 64.024 1.00 17.59 165 PRO A CA 1
ATOM 733 C C . PRO A 1 150 ? 17.317 37.962 64.629 1.00 17.42 165 PRO A C 1
ATOM 734 O O . PRO A 1 150 ? 17.288 38.243 65.830 1.00 19.17 165 PRO A O 1
ATOM 738 N N . ALA A 1 151 ? 18.352 38.266 63.847 1.00 16.47 166 ALA A N 1
ATOM 739 C CA . ALA A 1 151 ? 19.519 38.995 64.372 1.00 15.33 166 ALA A CA 1
ATOM 740 C C . ALA A 1 151 ? 19.189 40.402 64.830 1.00 14.67 166 ALA A C 1
ATOM 741 O O . ALA A 1 151 ? 18.382 41.100 64.230 1.00 13.86 166 ALA A O 1
ATOM 743 N N . LYS A 1 152 ? 19.865 40.837 65.878 1.00 14.53 167 LYS A N 1
ATOM 744 C CA . LYS A 1 152 ? 19.903 42.264 66.179 1.00 14.43 167 LYS A CA 1
ATOM 745 C C . LYS A 1 152 ? 20.581 43.045 65.072 1.00 13.43 167 LYS A C 1
ATOM 746 O O . LYS A 1 152 ? 21.510 42.551 64.408 1.00 12.88 167 LYS A O 1
ATOM 752 N N . ILE A 1 153 ? 20.124 44.280 64.921 1.00 12.74 168 ILE A N 1
ATOM 753 C CA . ILE A 1 153 ? 20.718 45.237 64.015 1.00 12.18 168 ILE A CA 1
ATOM 754 C C . ILE A 1 153 ? 21.211 46.472 64.782 1.00 11.83 168 ILE A C 1
ATOM 755 O O . ILE A 1 153 ? 20.892 46.652 65.941 1.00 11.86 168 ILE A O 1
ATOM 760 N N . THR A 1 154 ? 22.060 47.260 64.132 1.00 11.59 169 THR A N 1
ATOM 761 C CA . THR A 1 154 ? 22.425 48.601 64.563 1.00 11.41 169 THR A CA 1
ATOM 762 C C . THR A 1 154 ? 21.202 49.512 64.333 1.00 11.57 169 THR A C 1
ATOM 763 O O . THR A 1 154 ? 21.143 50.272 63.335 1.00 10.99 169 THR A O 1
ATOM 767 N N . PHE A 1 155 ? 20.232 49.395 65.259 1.00 11.57 170 PHE A N 1
ATOM 768 C CA . PHE A 1 155 ? 18.965 50.135 65.216 1.00 11.47 170 PHE A CA 1
ATOM 769 C C . PHE A 1 155 ? 19.178 51.635 65.311 1.00 11.44 170 PHE A C 1
ATOM 770 O O . PHE A 1 155 ? 18.324 52.397 64.873 1.00 11.46 170 PHE A O 1
ATOM 778 N N . SER A 1 156 ? 20.288 52.042 65.938 1.00 11.44 171 SER A N 1
ATOM 779 C CA . SER A 1 156 ? 20.702 53.436 65.983 1.00 11.59 171 SER A CA 1
ATOM 780 C C . SER A 1 156 ? 20.990 54.021 64.603 1.00 11.62 171 SER A C 1
ATOM 781 O O . SER A 1 156 ? 20.856 55.231 64.414 1.00 12.11 171 SER A O 1
ATOM 784 N N . ASN A 1 157 ? 21.412 53.186 63.655 1.00 11.29 172 ASN A N 1
ATOM 785 C CA . ASN A 1 157 ? 21.908 53.696 62.387 1.00 11.25 172 ASN A CA 1
ATOM 786 C C . ASN A 1 157 ? 21.907 52.659 61.286 1.00 10.82 172 ASN A C 1
ATOM 787 O O . ASN A 1 157 ? 22.771 51.779 61.246 1.00 10.62 172 ASN A O 1
ATOM 792 N N . PHE A 1 158 ? 20.912 52.767 60.405 1.00 10.69 173 PHE A N 1
ATOM 793 C CA . PHE A 1 158 ? 20.714 51.802 59.313 1.00 10.32 173 PHE A CA 1
ATOM 794 C C . PHE A 1 158 ? 19.721 52.316 58.322 1.00 10.19 173 PHE A C 1
ATOM 795 O O . PHE A 1 158 ? 18.968 53.246 58.590 1.00 9.92 173 PHE A O 1
ATOM 803 N N . THR A 1 159 ? 19.712 51.664 57.172 1.00 10.43 174 THR A N 1
ATOM 804 C CA . THR A 1 159 ? 18.757 51.971 56.106 1.00 10.59 174 THR A CA 1
ATOM 805 C C . THR A 1 159 ? 18.012 50.696 55.726 1.00 10.86 174 THR A C 1
ATOM 806 O O . THR A 1 159 ? 18.588 49.599 55.736 1.00 11.37 174 THR A O 1
ATOM 810 N N . MET A 1 160 ? 16.734 50.834 55.413 1.00 11.22 175 MET A N 1
ATOM 811 C CA . MET A 1 160 ? 15.896 49.681 55.066 1.00 11.44 175 MET A CA 1
ATOM 812 C C . MET A 1 160 ? 14.999 49.992 53.881 1.00 11.81 175 MET A C 1
ATOM 813 O O . MET A 1 160 ? 14.409 51.062 53.821 1.00 11.62 175 MET A O 1
ATOM 818 N N . VAL A 1 161 ? 14.848 49.027 52.979 1.00 12.34 176 VAL A N 1
ATOM 819 C CA . VAL A 1 161 ? 13.873 49.139 51.938 1.00 12.86 176 VAL A CA 1
ATOM 820 C C . VAL A 1 161 ? 12.906 47.980 51.967 1.00 13.66 176 VAL A C 1
ATOM 821 O O . VAL A 1 161 ? 13.302 46.825 51.842 1.00 13.85 176 VAL A O 1
ATOM 825 N N . LEU A 1 162 ? 11.631 48.319 52.123 1.00 14.47 177 LEU A N 1
ATOM 826 C CA . LEU A 1 162 ? 10.548 47.374 52.123 1.00 15.20 177 LEU A CA 1
ATOM 827 C C . LEU A 1 162 ? 9.741 47.578 50.871 1.00 15.04 177 LEU A C 1
ATOM 828 O O . LEU A 1 162 ? 9.221 48.681 50.636 1.00 15.24 177 LEU A O 1
ATOM 833 N N . SER A 1 163 ? 9.592 46.509 50.099 1.00 14.60 178 SER A N 1
ATOM 834 C CA . SER A 1 163 ? 8.827 46.554 48.886 1.00 14.19 178 SER A CA 1
ATOM 835 C C . SER A 1 163 ? 7.992 45.277 48.647 1.00 14.07 178 SER A C 1
ATOM 836 O O . SER A 1 163 ? 8.311 44.175 49.148 1.00 13.98 178 SER A O 1
ATOM 839 N N . GLY A 1 164 ? 6.947 45.455 47.841 1.00 13.66 179 GLY A N 1
ATOM 840 C CA . GLY A 1 164 ? 5.986 44.410 47.490 1.00 13.80 179 GLY A CA 1
ATOM 841 C C . GLY A 1 164 ? 4.651 45.079 47.155 1.00 13.69 179 GLY A C 1
ATOM 842 O O . GLY A 1 164 ? 4.633 46.146 46.568 1.00 13.26 179 GLY A O 1
ATOM 843 N N . TYR A 1 165 ? 3.536 44.479 47.556 1.00 13.94 180 TYR A N 1
ATOM 844 C CA . TYR A 1 165 ? 2.253 44.925 47.065 1.00 14.38 180 TYR A CA 1
ATOM 845 C C . TYR A 1 165 ? 1.255 45.095 48.190 1.00 15.21 180 TYR A C 1
ATOM 846 O O . TYR A 1 165 ? 1.283 44.358 49.184 1.00 15.30 180 TYR A O 1
ATOM 855 N N . PHE A 1 166 ? 0.386 46.096 48.023 1.00 16.01 181 PHE A N 1
ATOM 856 C CA . PHE A 1 166 ? -0.687 46.378 48.958 1.00 16.57 181 PHE A CA 1
ATOM 857 C C . PHE A 1 166 ? -1.980 46.060 48.229 1.00 17.45 181 PHE A C 1
ATOM 858 O O . PHE A 1 166 ? -2.208 46.604 47.160 1.00 16.99 181 PHE A O 1
ATOM 866 N N . LYS A 1 167 ? -2.802 45.174 48.795 1.00 18.61 182 LYS A N 1
ATOM 867 C CA . LYS A 1 167 ? -4.083 44.801 48.206 1.00 19.94 182 LYS A CA 1
ATOM 868 C C . LYS A 1 167 ? -5.180 45.202 49.173 1.00 19.62 182 LYS A C 1
ATOM 869 O O . LYS A 1 167 ? -5.205 44.693 50.281 1.00 19.68 182 LYS A O 1
ATOM 875 N N . PRO A 1 168 ? -6.088 46.117 48.769 1.00 19.60 183 PRO A N 1
ATOM 876 C CA . PRO A 1 168 ? -7.126 46.538 49.701 1.00 19.69 183 PRO A CA 1
ATOM 877 C C . PRO A 1 168 ? -8.175 45.458 49.864 1.00 20.34 183 PRO A C 1
ATOM 878 O O . PRO A 1 168 ? -8.451 44.730 48.922 1.00 20.76 183 PRO A O 1
ATOM 882 N N . LYS A 1 169 ? -8.748 45.363 51.062 1.00 20.74 184 LYS A N 1
ATOM 883 C CA . LYS A 1 169 ? -9.812 44.393 51.359 1.00 20.77 184 LYS A CA 1
ATOM 884 C C . LYS A 1 169 ? -11.141 44.851 50.816 1.00 21.00 184 LYS A C 1
ATOM 885 O O . LYS A 1 169 ? -12.065 44.047 50.738 1.00 21.01 184 LYS A O 1
ATOM 891 N N . SER A 1 170 ? -11.244 46.135 50.445 1.00 20.93 185 SER A N 1
ATOM 892 C CA . SER A 1 170 ? -12.403 46.621 49.688 1.00 21.72 185 SER A CA 1
ATOM 893 C C . SER A 1 170 ? -12.092 47.866 48.895 1.00 21.27 185 SER A C 1
ATOM 894 O O . SER A 1 170 ? -11.177 48.608 49.233 1.00 21.95 185 SER A O 1
ATOM 897 N N . THR A 1 171 ? -12.895 48.098 47.866 1.00 20.94 186 THR A N 1
ATOM 898 C CA . THR A 1 171 ? -12.783 49.274 47.030 1.00 20.46 186 THR A CA 1
ATOM 899 C C . THR A 1 171 ? -13.157 50.541 47.791 1.00 20.57 186 THR A C 1
ATOM 900 O O . THR A 1 171 ? -14.046 50.535 48.605 1.00 21.07 186 THR A O 1
ATOM 904 N N . GLY A 1 172 ? -12.448 51.630 47.542 1.00 20.54 187 GLY A N 1
ATOM 905 C CA . GLY A 1 172 ? -12.694 52.867 48.280 1.00 20.78 187 GLY A CA 1
ATOM 906 C C . GLY A 1 172 ? -11.428 53.633 48.631 1.00 20.48 187 GLY A C 1
ATOM 907 O O . GLY A 1 172 ? -10.321 53.286 48.226 1.00 19.66 187 GLY A O 1
ATOM 908 N N . LEU A 1 173 ? -11.618 54.681 49.410 1.00 20.88 188 LEU A N 1
ATOM 909 C CA . LEU A 1 173 ? -10.584 55.639 49.678 1.00 21.08 188 LEU A CA 1
ATOM 910 C C . LEU A 1 173 ? -9.811 55.243 50.920 1.00 21.08 188 LEU A C 1
ATOM 911 O O . LEU A 1 173 ? -10.403 55.012 51.988 1.00 20.91 188 LEU A O 1
ATOM 916 N N . TYR A 1 174 ? -8.490 55.210 50.770 1.00 20.64 189 TYR A N 1
ATOM 917 C CA . TYR A 1 174 ? -7.582 54.822 51.834 1.00 21.47 189 TYR A CA 1
ATOM 918 C C . TYR A 1 174 ? -6.738 56.012 52.200 1.00 21.83 189 TYR A C 1
ATOM 919 O O . TYR A 1 174 ? -6.182 56.676 51.332 1.00 22.69 189 TYR A O 1
ATOM 928 N N . LYS A 1 175 ? -6.628 56.281 53.487 1.00 22.94 190 LYS A N 1
ATOM 929 C CA . LYS A 1 175 ? -5.700 57.295 53.931 1.00 23.86 190 LYS A CA 1
ATOM 930 C C . LYS A 1 175 ? -4.557 56.626 54.669 1.00 21.89 190 LYS A C 1
ATOM 931 O O . LYS A 1 175 ? -4.802 55.834 55.577 1.00 22.60 190 LYS A O 1
ATOM 937 N N . PHE A 1 176 ? -3.328 56.957 54.268 1.00 19.20 191 PHE A N 1
ATOM 938 C CA . PHE A 1 176 ? -2.120 56.530 54.968 1.00 18.03 191 PHE A CA 1
ATOM 939 C C . PHE A 1 176 ? -1.520 57.669 55.760 1.00 18.12 191 PHE A C 1
ATOM 940 O O . PHE A 1 176 ? -1.680 58.839 55.434 1.00 18.05 191 PHE A O 1
ATOM 948 N N . GLU A 1 177 ? -0.810 57.298 56.804 1.00 18.27 192 GLU A N 1
ATOM 949 C CA . GLU A 1 177 ? -0.252 58.244 57.701 1.00 19.40 192 GLU A CA 1
ATOM 950 C C . GLU A 1 177 ? 1.107 57.708 58.059 1.00 19.62 192 GLU A C 1
ATOM 951 O O . GLU A 1 177 ? 1.219 56.538 58.417 1.00 20.39 192 GLU A O 1
ATOM 957 N N . ILE A 1 178 ? 2.134 58.550 57.962 1.00 19.81 193 ILE A N 1
ATOM 958 C CA . ILE A 1 178 ? 3.477 58.174 58.377 1.00 19.98 193 ILE A CA 1
ATOM 959 C C . ILE A 1 178 ? 4.097 59.140 59.383 1.00 19.58 193 ILE A C 1
ATOM 960 O O . ILE A 1 178 ? 3.841 60.338 59.346 1.00 19.89 193 ILE A O 1
ATOM 965 N N . HIS A 1 179 ? 4.941 58.590 60.251 1.00 19.49 194 HIS A N 1
ATOM 966 C CA . HIS A 1 179 ? 5.657 59.337 61.292 1.00 19.69 194 HIS A CA 1
ATOM 967 C C . HIS A 1 179 ? 7.058 58.792 61.360 1.00 17.75 194 HIS A C 1
ATOM 968 O O . HIS A 1 179 ? 7.246 57.610 61.585 1.00 17.07 194 HIS A O 1
ATOM 975 N N . ALA A 1 180 ? 8.036 59.663 61.180 1.00 16.83 195 ALA A N 1
ATOM 976 C CA . ALA A 1 180 ? 9.407 59.251 60.917 1.00 15.65 195 ALA A CA 1
ATOM 977 C C . ALA A 1 180 ? 10.425 59.829 61.883 1.00 15.56 195 ALA A C 1
ATOM 978 O O . ALA A 1 180 ? 10.352 61.018 62.251 1.00 15.39 195 ALA A O 1
ATOM 980 N N . ASP A 1 181 ? 11.366 58.963 62.277 1.00 15.01 196 ASP A N 1
ATOM 981 C CA . ASP A 1 181 ? 12.649 59.349 62.841 1.00 14.93 196 ASP A CA 1
ATOM 982 C C . ASP A 1 181 ? 13.687 58.331 62.356 1.00 14.62 196 ASP A C 1
ATOM 983 O O . ASP A 1 181 ? 13.681 57.190 62.836 1.00 14.64 196 ASP A O 1
ATOM 988 N N . ASP A 1 182 ? 14.580 58.690 61.427 1.00 14.53 197 ASP A N 1
ATOM 989 C CA . ASP A 1 182 ? 14.729 60.047 60.857 1.00 14.86 197 ASP A CA 1
ATOM 990 C C . ASP A 1 182 ? 13.947 60.357 59.558 1.00 14.29 197 ASP A C 1
ATOM 991 O O . ASP A 1 182 ? 13.498 61.497 59.356 1.00 14.16 197 ASP A O 1
ATOM 996 N N . PHE A 1 183 ? 13.792 59.350 58.704 1.00 13.62 198 PHE A N 1
ATOM 997 C CA . PHE A 1 183 ? 13.464 59.565 57.309 1.00 13.65 198 PHE A CA 1
ATOM 998 C C . PHE A 1 183 ? 12.667 58.389 56.730 1.00 13.11 198 PHE A C 1
ATOM 999 O O . PHE A 1 183 ? 13.079 57.228 56.849 1.00 12.23 198 PHE A O 1
ATOM 1007 N N . ILE A 1 184 ? 11.504 58.705 56.147 1.00 12.96 199 ILE A N 1
ATOM 1008 C CA . ILE A 1 184 ? 10.648 57.723 55.499 1.00 12.74 199 ILE A CA 1
ATOM 1009 C C . ILE A 1 184 ? 10.232 58.294 54.157 1.00 13.42 199 ILE A C 1
ATOM 1010 O O . ILE A 1 184 ? 9.763 59.447 54.070 1.00 13.04 199 ILE A O 1
ATOM 1015 N N . LEU A 1 185 ? 10.383 57.480 53.117 1.00 14.18 200 LEU A N 1
ATOM 1016 C CA . LEU A 1 185 ? 9.815 57.776 51.806 1.00 15.00 200 LEU A CA 1
ATOM 1017 C C . LEU A 1 185 ? 8.765 56.736 51.447 1.00 15.42 200 LEU A C 1
ATOM 1018 O O . LEU A 1 185 ? 8.929 55.538 51.738 1.00 16.18 200 LEU A O 1
ATOM 1023 N N . PHE A 1 186 ? 7.699 57.200 50.801 1.00 15.26 201 PHE A N 1
ATOM 1024 C CA . PHE A 1 186 ? 6.548 56.362 50.492 1.00 15.45 201 PHE A CA 1
ATOM 1025 C C . PHE A 1 186 ? 6.288 56.510 48.997 1.00 14.25 201 PHE A C 1
ATOM 1026 O O . PHE A 1 186 ? 5.939 57.590 48.513 1.00 13.97 201 PHE A O 1
ATOM 1034 N N . ASN A 1 187 ? 6.542 55.436 48.267 1.00 13.30 202 ASN A N 1
ATOM 1035 C CA . ASN A 1 187 ? 6.102 55.328 46.883 1.00 12.84 202 ASN A CA 1
ATOM 1036 C C . ASN A 1 187 ? 5.032 54.250 46.735 1.00 12.63 202 ASN A C 1
ATOM 1037 O O . ASN A 1 187 ? 5.073 53.200 47.411 1.00 12.21 202 ASN A O 1
ATOM 1042 N N . PHE A 1 188 ? 4.060 54.532 45.872 1.00 12.71 203 PHE A N 1
ATOM 1043 C CA . PHE A 1 188 ? 2.864 53.708 45.803 1.00 13.15 203 PHE A CA 1
ATOM 1044 C C . PHE A 1 188 ? 2.235 53.801 44.438 1.00 12.87 203 PHE A C 1
ATOM 1045 O O . PHE A 1 188 ? 1.909 54.880 44.020 1.00 12.60 203 PHE A O 1
ATOM 1053 N N . GLY A 1 189 ? 2.041 52.655 43.792 1.00 12.86 204 GLY A N 1
ATOM 1054 C CA . GLY A 1 189 ? 1.499 52.582 42.442 1.00 13.45 204 GLY A CA 1
ATOM 1055 C C . GLY A 1 189 ? 2.448 52.011 41.371 1.00 13.69 204 GLY A C 1
ATOM 1056 O O . GLY A 1 189 ? 3.661 52.106 41.493 1.00 13.26 204 GLY A O 1
ATOM 1057 N N . SER A 1 190 ? 1.889 51.432 40.304 1.00 14.35 205 SER A N 1
ATOM 1058 C CA . SER A 1 190 ? 2.713 50.887 39.221 1.00 15.05 205 SER A CA 1
ATOM 1059 C C . SER A 1 190 ? 3.385 51.956 38.376 1.00 15.12 205 SER A C 1
ATOM 1060 O O . SER A 1 190 ? 4.279 51.631 37.631 1.00 15.96 205 SER A O 1
ATOM 1063 N N . LYS A 1 191 ? 2.976 53.218 38.480 1.00 14.97 206 LYS A N 1
ATOM 1064 C CA . LYS A 1 191 ? 3.667 54.298 37.761 1.00 15.08 206 LYS A CA 1
ATOM 1065 C C . LYS A 1 191 ? 4.374 55.234 38.730 1.00 15.21 206 LYS A C 1
ATOM 1066 O O . LYS A 1 191 ? 4.731 56.377 38.382 1.00 15.60 206 LYS A O 1
ATOM 1072 N N . ASN A 1 192 ? 4.611 54.724 39.941 1.00 14.95 207 ASN A N 1
ATOM 1073 C CA . ASN A 1 192 ? 5.251 55.483 40.994 1.00 14.89 207 ASN A CA 1
ATOM 1074 C C . ASN A 1 192 ? 6.220 54.690 41.872 1.00 14.51 207 ASN A C 1
ATOM 1075 O O . ASN A 1 192 ? 7.242 55.217 42.257 1.00 14.56 207 ASN A O 1
ATOM 1080 N N . ALA A 1 193 ? 5.896 53.447 42.204 1.00 14.42 208 ALA A N 1
ATOM 1081 C CA . ALA A 1 193 ? 6.737 52.645 43.088 1.00 14.18 208 ALA A CA 1
ATOM 1082 C C . ALA A 1 193 ? 7.658 51.787 42.246 1.00 14.57 208 ALA A C 1
ATOM 1083 O O . ALA A 1 193 ? 8.884 51.937 42.304 1.00 14.53 208 ALA A O 1
ATOM 1085 N N . PHE A 1 194 ? 7.059 50.876 41.481 1.00 15.08 209 PHE A N 1
ATOM 1086 C CA . PHE A 1 194 ? 7.799 49.992 40.585 1.00 15.75 209 PHE A CA 1
ATOM 1087 C C . PHE A 1 194 ? 6.828 49.286 39.636 1.00 17.30 209 PHE A C 1
ATOM 1088 O O . PHE A 1 194 ? 5.608 49.367 39.795 1.00 17.33 209 PHE A O 1
ATOM 1096 N N . GLU A 1 195 ? 7.375 48.595 38.645 1.00 20.00 210 GLU A N 1
ATOM 1097 C CA . GLU A 1 195 ? 6.573 47.920 37.616 1.00 22.41 210 GLU A CA 1
ATOM 1098 C C . GLU A 1 195 ? 5.933 46.624 38.119 1.00 22.18 210 GLU A C 1
ATOM 1099 O O . GLU A 1 195 ? 6.611 45.831 38.767 1.00 22.49 210 GLU A O 1
ATOM 1105 N N . CYS A 1 196 ? 4.684 46.364 37.736 1.00 21.95 211 CYS A N 1
ATOM 1106 C CA . CYS A 1 196 ? 4.062 45.078 38.030 1.00 23.38 211 CYS A CA 1
ATOM 1107 C C . CYS A 1 196 ? 4.938 43.878 37.619 1.00 25.19 211 CYS A C 1
ATOM 1108 O O . CYS A 1 196 ? 5.447 43.813 36.494 1.00 26.28 211 CYS A O 1
ATOM 1111 N N . CYS A 1 197 ? 5.111 42.941 38.552 1.00 26.20 212 CYS A N 1
ATOM 1112 C CA . CYS A 1 197 ? 5.836 41.680 38.323 1.00 27.50 212 CYS A CA 1
ATOM 1113 C C . CYS A 1 197 ? 7.290 41.859 37.855 1.00 27.11 212 CYS A C 1
ATOM 1114 O O . CYS A 1 197 ? 7.867 40.969 37.222 1.00 27.74 212 CYS A O 1
ATOM 1117 N N . ASN A 1 198 ? 7.890 43.000 38.193 1.00 25.72 213 ASN A N 1
ATOM 1118 C CA . ASN A 1 198 ? 9.245 43.308 37.758 1.00 25.18 213 ASN A CA 1
ATOM 1119 C C . ASN A 1 198 ? 9.948 44.116 38.836 1.00 24.57 213 ASN A C 1
ATOM 1120 O O . ASN A 1 198 ? 10.682 45.074 38.542 1.00 23.13 213 ASN A O 1
ATOM 1125 N N . ARG A 1 199 ? 9.735 43.685 40.085 1.00 23.65 214 ARG A N 1
ATOM 1126 C CA . ARG A 1 199 ? 10.109 44.463 41.236 1.00 23.38 214 ARG A CA 1
ATOM 1127 C C . ARG A 1 199 ? 11.622 44.583 41.401 1.00 24.30 214 ARG A C 1
ATOM 1128 O O . ARG A 1 199 ? 12.102 45.703 41.487 1.00 24.33 214 ARG A O 1
ATOM 1136 N N . GLU A 1 200 ? 12.362 43.468 41.441 1.00 25.61 215 GLU A N 1
ATOM 1137 C CA . GLU A 1 200 ? 13.842 43.498 41.579 1.00 27.69 215 GLU A CA 1
ATOM 1138 C C . GLU A 1 200 ? 14.538 44.527 40.689 1.00 27.06 215 GLU A C 1
ATOM 1139 O O . GLU A 1 200 ? 15.260 45.380 41.177 1.00 26.76 215 GLU A O 1
ATOM 1145 N N . GLU A 1 201 ? 14.322 44.412 39.383 1.00 26.95 216 GLU A N 1
ATOM 1146 C CA . GLU A 1 201 ? 14.931 45.275 38.380 1.00 27.01 216 GLU A CA 1
ATOM 1147 C C . GLU A 1 201 ? 14.487 46.729 38.535 1.00 24.99 216 GLU A C 1
ATOM 1148 O O . GLU A 1 201 ? 15.319 47.627 38.544 1.00 23.98 216 GLU A O 1
ATOM 1154 N N . SER A 1 202 ? 13.191 46.976 38.712 1.00 23.61 217 SER A N 1
ATOM 1155 C CA . SER A 1 202 ? 12.683 48.356 38.695 1.00 22.50 217 SER A CA 1
ATOM 1156 C C . SER A 1 202 ? 12.585 49.072 40.061 1.00 21.28 217 SER A C 1
ATOM 1157 O O . SER A 1 202 ? 12.081 50.198 40.125 1.00 21.25 217 SER A O 1
ATOM 1160 N N . ILE A 1 203 ? 13.128 48.479 41.123 1.00 20.18 218 ILE A N 1
ATOM 1161 C CA . ILE A 1 203 ? 12.926 48.986 42.508 1.00 19.35 218 ILE A CA 1
ATOM 1162 C C . ILE A 1 203 ? 13.390 50.447 42.755 1.00 18.61 218 ILE A C 1
ATOM 1163 O O . ILE A 1 203 ? 12.848 51.141 43.616 1.00 17.46 218 ILE A O 1
ATOM 1168 N N . ASP A 1 204 ? 14.400 50.904 42.007 1.00 18.20 219 ASP A N 1
ATOM 1169 C CA . ASP A 1 204 ? 14.932 52.266 42.164 1.00 17.45 219 ASP A CA 1
ATOM 1170 C C . ASP A 1 204 ? 14.532 53.160 40.986 1.00 17.08 219 ASP A C 1
ATOM 1171 O O . ASP A 1 204 ? 15.251 54.103 40.653 1.00 16.91 219 ASP A O 1
ATOM 1176 N N . ASN A 1 205 ? 13.396 52.854 40.359 1.00 16.74 220 ASN A N 1
ATOM 1177 C CA . ASN A 1 205 ? 12.877 53.639 39.261 1.00 16.89 220 ASN A CA 1
ATOM 1178 C C . ASN A 1 205 ? 11.602 54.296 39.707 1.00 15.93 220 ASN A C 1
ATOM 1179 O O . ASN A 1 205 ? 10.687 54.536 38.908 1.00 16.34 220 ASN A O 1
ATOM 1184 N N . P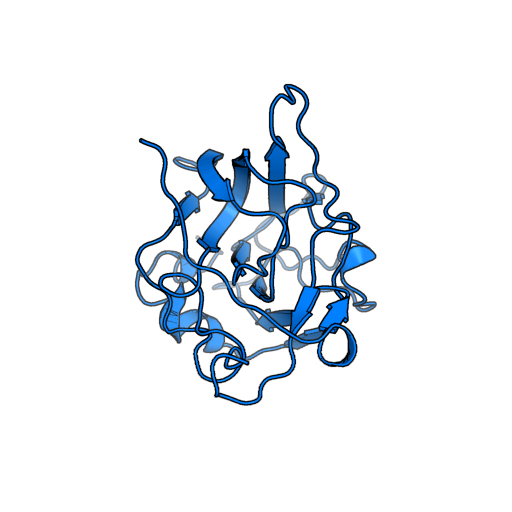HE A 1 206 ? 11.554 54.590 40.989 1.00 14.46 221 PHE A N 1
ATOM 1185 C CA . PHE A 1 206 ? 10.423 55.250 41.597 1.00 13.68 221 PHE A CA 1
ATOM 1186 C C . PHE A 1 206 ? 10.325 56.707 41.156 1.00 13.52 221 PHE A C 1
ATOM 1187 O O . PHE A 1 206 ? 11.306 57.315 40.747 1.00 13.45 221 PHE A O 1
ATOM 1195 N N . GLY A 1 207 ? 9.100 57.217 41.204 1.00 13.39 222 GLY A N 1
ATOM 1196 C CA . GLY A 1 207 ? 8.781 58.579 40.848 1.00 13.51 222 GLY A CA 1
ATOM 1197 C C . GLY A 1 207 ? 8.750 59.496 42.068 1.00 13.32 222 GLY A C 1
ATOM 1198 O O . GLY A 1 207 ? 9.189 59.105 43.170 1.00 13.10 222 GLY A O 1
ATOM 1199 N N . PRO A 1 208 ? 8.268 60.733 41.865 1.00 13.33 223 PRO A N 1
ATOM 1200 C CA . PRO A 1 208 ? 8.172 61.734 42.902 1.00 13.43 223 PRO A CA 1
ATOM 1201 C C . PRO A 1 208 ? 7.340 61.201 44.052 1.00 13.75 223 PRO A C 1
ATOM 1202 O O . PRO A 1 208 ? 6.304 60.559 43.827 1.00 13.17 223 PRO A O 1
ATOM 1206 N N . TYR A 1 209 ? 7.805 61.463 45.275 1.00 14.45 224 TYR A N 1
ATOM 1207 C CA . TYR A 1 209 ? 7.331 60.759 46.450 1.00 14.77 224 TYR A CA 1
ATOM 1208 C C . TYR A 1 209 ? 5.850 60.999 46.676 1.00 14.31 224 TYR A C 1
ATOM 1209 O O . TYR A 1 209 ? 5.358 62.104 46.476 1.00 14.07 224 TYR A O 1
ATOM 1218 N N . VAL A 1 210 ? 5.139 59.952 47.067 1.00 14.05 225 VAL A N 1
ATOM 1219 C CA . VAL A 1 210 ? 3.747 60.093 47.476 1.00 14.42 225 VAL A CA 1
ATOM 1220 C C . VAL A 1 210 ? 3.687 60.698 48.885 1.00 14.29 225 VAL A C 1
ATOM 1221 O O . VAL A 1 210 ? 2.712 61.336 49.262 1.00 14.49 225 VAL A O 1
ATOM 1225 N N . ALA A 1 211 ? 4.749 60.513 49.656 1.00 14.06 226 ALA A N 1
ATOM 1226 C CA . ALA A 1 211 ? 4.913 61.197 50.938 1.00 13.95 226 ALA A CA 1
ATOM 1227 C C . ALA A 1 211 ? 6.359 61.130 51.358 1.00 13.61 226 ALA A C 1
ATOM 1228 O O . ALA A 1 211 ? 7.027 60.133 51.152 1.00 13.14 226 ALA A O 1
ATOM 1230 N N . TYR A 1 212 ? 6.822 62.216 51.951 1.00 14.18 227 TYR A N 1
ATOM 1231 C CA . TYR A 1 212 ? 8.217 62.422 52.313 1.00 14.42 227 TYR A CA 1
ATOM 1232 C C . TYR A 1 212 ? 8.263 62.952 53.742 1.00 14.82 227 TYR A C 1
ATOM 1233 O O . TYR A 1 212 ? 7.909 64.115 53.993 1.00 15.11 227 TYR A O 1
ATOM 1242 N N . ALA A 1 213 ? 8.665 62.100 54.684 1.00 15.07 228 ALA A N 1
ATOM 1243 C CA . ALA A 1 213 ? 8.653 62.472 56.097 1.00 15.62 228 ALA A CA 1
ATOM 1244 C C . ALA A 1 213 ? 10.062 62.522 56.579 1.00 16.40 228 ALA A C 1
ATOM 1245 O O . ALA A 1 213 ? 10.817 61.575 56.395 1.00 16.25 228 ALA A O 1
ATOM 1247 N N . MET A 1 214 ? 10.441 63.650 57.167 1.00 18.38 229 MET A N 1
ATOM 1248 C CA . MET A 1 214 ? 11.769 63.761 57.727 1.00 19.52 229 MET A CA 1
ATOM 1249 C C . MET A 1 214 ? 11.822 64.482 59.047 1.00 19.02 229 MET A C 1
ATOM 1250 O O . MET A 1 214 ? 11.183 65.491 59.217 1.00 19.28 229 MET A O 1
ATOM 1255 N N . TRP A 1 215 ? 12.602 63.930 59.972 1.00 18.68 230 TRP A N 1
ATOM 1256 C CA . TRP A 1 215 ? 12.729 64.467 61.322 1.00 18.50 230 TRP A CA 1
ATOM 1257 C C . TRP A 1 215 ? 13.738 65.611 61.232 1.00 18.83 230 TRP A C 1
ATOM 1258 O O . TRP A 1 215 ? 14.734 65.479 60.514 1.00 18.23 230 TRP A O 1
ATOM 1269 N N . PRO A 1 216 ? 13.515 66.721 61.967 1.00 19.21 231 PRO A N 1
ATOM 1270 C CA . PRO A 1 216 ? 12.487 67.034 62.957 1.00 19.94 231 PRO A CA 1
ATOM 1271 C C . PRO A 1 216 ? 11.308 67.813 62.436 1.00 21.62 231 PRO A C 1
ATOM 1272 O O . PRO A 1 216 ? 10.254 67.823 63.086 1.00 21.19 231 PRO A O 1
ATOM 1276 N N . ASN A 1 217 ? 11.484 68.423 61.256 1.00 23.83 232 ASN A N 1
ATOM 1277 C CA . ASN A 1 217 ? 10.658 69.537 60.768 1.00 25.29 232 ASN A CA 1
ATOM 1278 C C . ASN A 1 217 ? 9.500 69.121 59.904 1.00 25.72 232 ASN A C 1
ATOM 1279 O O . ASN A 1 217 ? 8.537 69.850 59.794 1.00 25.34 232 ASN A O 1
ATOM 1284 N N . GLU A 1 218 ? 9.604 67.952 59.284 1.00 26.96 233 GLU A N 1
ATOM 1285 C CA . GLU A 1 218 ? 8.559 67.441 58.413 1.00 27.91 233 GLU A CA 1
ATOM 1286 C C . GLU A 1 218 ? 8.269 65.981 58.747 1.00 26.11 233 GLU A C 1
ATOM 1287 O O . GLU A 1 218 ? 8.147 65.169 57.839 1.00 27.16 233 GLU A O 1
ATOM 1293 N N . ALA A 1 219 ? 8.152 65.640 60.033 1.00 24.56 234 ALA A N 1
ATOM 1294 C CA . ALA A 1 219 ? 8.154 64.228 60.478 1.00 22.53 234 ALA A CA 1
ATOM 1295 C C . ALA A 1 219 ? 6.827 63.493 60.366 1.00 21.49 234 ALA A C 1
ATOM 1296 O O . ALA A 1 219 ? 6.781 62.275 60.507 1.00 20.87 234 ALA A O 1
ATOM 1298 N N . ASP A 1 220 ? 5.752 64.227 60.127 1.00 21.41 235 ASP A N 1
ATOM 1299 C CA . ASP A 1 220 ? 4.405 63.659 60.048 1.00 21.33 235 ASP A CA 1
ATOM 1300 C C . ASP A 1 220 ? 3.797 63.997 58.709 1.00 22.09 235 ASP A C 1
ATOM 1301 O O . ASP A 1 220 ? 3.797 65.164 58.298 1.00 22.74 235 ASP A O 1
ATOM 1306 N N . GLN A 1 221 ? 3.303 62.976 58.023 1.00 21.84 236 GLN A N 1
ATOM 1307 C CA . GLN A 1 221 ? 2.684 63.175 56.740 1.00 22.27 236 GLN A CA 1
ATOM 1308 C C . GLN A 1 221 ? 1.462 62.278 56.613 1.00 23.42 236 GLN A C 1
ATOM 1309 O O . GLN A 1 221 ? 1.315 61.282 57.352 1.00 22.51 236 GLN A O 1
ATOM 1315 N N . GLU A 1 222 ? 0.590 62.658 55.680 1.00 24.77 237 GLU A N 1
ATOM 1316 C CA . GLU A 1 222 ? -0.536 61.828 55.277 1.00 25.35 237 GLU A CA 1
ATOM 1317 C C . GLU A 1 222 ? -0.803 61.982 53.802 1.00 24.01 237 GLU A C 1
ATOM 1318 O O . GLU A 1 222 ? -0.292 62.894 53.162 1.00 24.24 237 GLU A O 1
ATOM 1324 N N . LEU A 1 223 ? -1.606 61.067 53.278 1.00 23.41 238 LEU A N 1
ATOM 1325 C CA . LEU A 1 223 ? -1.862 60.947 51.850 1.00 23.04 238 LEU A CA 1
ATOM 1326 C C . LEU A 1 223 ? -3.112 60.078 51.615 1.00 24.49 238 LEU A C 1
ATOM 1327 O O . LEU A 1 223 ? -3.392 59.168 52.398 1.00 24.06 238 LEU A O 1
ATOM 1332 N N . GLU A 1 224 ? -3.856 60.363 50.545 1.00 25.93 239 GLU A N 1
ATOM 1333 C CA . GLU A 1 224 ? -5.122 59.668 50.273 1.00 27.36 239 GLU A CA 1
ATOM 1334 C C . GLU A 1 224 ? -5.143 59.051 48.883 1.00 26.43 239 GLU A C 1
ATOM 1335 O O . GLU A 1 224 ? -4.876 59.747 47.901 1.00 26.84 239 GLU A O 1
ATOM 1341 N N . VAL A 1 225 ? -5.463 57.756 48.799 1.00 24.18 240 VAL A N 1
ATOM 1342 C CA . VAL A 1 225 ? -5.532 57.083 47.507 1.00 22.83 240 VAL A CA 1
ATOM 1343 C C . VAL A 1 225 ? -6.785 56.244 47.404 1.00 22.65 240 VAL A C 1
ATOM 1344 O O . VAL A 1 225 ? -7.180 55.586 48.372 1.00 22.49 240 VAL A O 1
ATOM 1348 N N . TYR A 1 226 ? -7.415 56.292 46.227 1.00 22.09 241 TYR A N 1
ATOM 1349 C CA . TYR A 1 226 ? -8.615 55.522 45.957 1.00 21.94 241 TYR A CA 1
ATOM 1350 C C . TYR A 1 226 ? -8.185 54.212 45.315 1.00 20.27 241 TYR A C 1
ATOM 1351 O O . TYR A 1 226 ? -7.548 54.218 44.281 1.00 19.57 241 TYR A O 1
ATOM 1360 N N . LEU A 1 227 ? -8.578 53.105 45.924 1.00 19.57 242 LEU A N 1
ATOM 1361 C CA . LEU A 1 227 ? -8.051 51.792 45.581 1.00 20.09 242 LEU A CA 1
ATOM 1362 C C . LEU A 1 227 ? -9.168 50.852 45.271 1.00 20.50 242 LEU A C 1
ATOM 1363 O O . LEU A 1 227 ? -10.285 51.075 45.710 1.00 20.51 242 LEU A O 1
ATOM 1368 N N . PHE A 1 228 ? -8.847 49.800 44.524 1.00 21.84 243 PHE A N 1
ATOM 1369 C CA . PHE A 1 228 ? -9.813 48.796 44.118 1.00 23.92 243 PHE A CA 1
ATOM 1370 C C . PHE A 1 228 ? -9.457 47.455 44.694 1.00 25.24 243 PHE A C 1
ATOM 1371 O O . PHE A 1 228 ? -8.295 47.082 44.709 1.00 24.64 243 PHE A O 1
ATOM 1379 N N . GLU A 1 229 ? -10.492 46.740 45.129 1.00 28.64 244 GLU A N 1
ATOM 1380 C CA . GLU A 1 229 ? -10.384 45.447 45.775 1.00 32.11 244 GLU A CA 1
ATOM 1381 C C . GLU A 1 229 ? -9.598 44.423 44.944 1.00 31.70 244 GLU A C 1
ATOM 1382 O O . GLU A 1 229 ? -8.779 43.681 45.484 1.00 30.42 244 GLU A O 1
ATOM 1388 N N . ASP A 1 230 ? -9.807 44.399 43.635 1.00 32.55 245 ASP A N 1
ATOM 1389 C CA . ASP A 1 230 ? -9.170 43.369 42.789 1.00 35.18 245 ASP A CA 1
ATOM 1390 C C . ASP A 1 230 ? -7.660 43.573 42.497 1.00 33.07 245 ASP A C 1
ATOM 1391 O O . ASP A 1 230 ? -7.050 42.757 41.786 1.00 33.33 245 ASP A O 1
ATOM 1396 N N . SER A 1 231 ? -7.063 44.643 43.038 1.00 28.50 246 SER A N 1
ATOM 1397 C CA . SER A 1 231 ? -5.734 45.076 42.607 1.00 24.84 246 SER A CA 1
ATOM 1398 C C . SER A 1 231 ? -4.630 44.979 43.653 1.00 21.52 246 SER A C 1
ATOM 1399 O O . SER A 1 231 ? -4.812 45.344 44.814 1.00 20.26 246 SER A O 1
ATOM 1402 N N . TYR A 1 232 ? -3.477 44.519 43.183 1.00 18.91 247 TYR A N 1
ATOM 1403 C CA . TYR A 1 232 ? -2.237 44.560 43.923 1.00 17.47 247 TYR A CA 1
ATOM 1404 C C . TYR A 1 232 ? -1.446 45.794 43.539 1.00 16.30 247 TYR A C 1
ATOM 1405 O O . TYR A 1 232 ? -1.046 45.929 42.385 1.00 16.31 247 TYR A O 1
ATOM 1414 N N . TYR A 1 233 ? -1.192 46.676 44.507 1.00 15.53 248 TYR A N 1
ATOM 1415 C CA . TYR A 1 233 ? -0.524 47.966 44.246 1.00 14.54 248 TYR A CA 1
ATOM 1416 C C . TYR A 1 233 ? 0.921 47.906 44.672 1.00 13.74 248 TYR A C 1
ATOM 1417 O O . TYR A 1 233 ? 1.178 47.666 45.846 1.00 13.09 248 TYR A O 1
ATOM 1426 N N . PRO A 1 234 ? 1.872 48.119 43.721 1.00 13.37 249 PRO A N 1
ATOM 1427 C CA . PRO A 1 234 ? 3.276 48.228 44.067 1.00 12.81 249 PRO A CA 1
ATOM 1428 C C . PRO A 1 234 ? 3.468 49.254 45.170 1.00 12.53 249 PRO A C 1
ATOM 1429 O O . PRO A 1 234 ? 2.938 50.358 45.082 1.00 12.26 249 PRO A O 1
ATOM 1433 N N . ILE A 1 235 ? 4.200 48.864 46.208 1.00 12.48 250 ILE A N 1
ATOM 1434 C CA . ILE A 1 235 ? 4.475 49.726 47.344 1.00 12.38 250 ILE A CA 1
ATOM 1435 C C . ILE A 1 235 ? 5.972 49.627 47.727 1.00 12.49 250 ILE A C 1
ATOM 1436 O O . ILE A 1 235 ? 6.585 48.556 47.696 1.00 11.81 250 ILE A O 1
ATOM 1441 N N . ARG A 1 236 ? 6.547 50.792 48.031 1.00 12.57 251 ARG A N 1
ATOM 1442 C CA . ARG A 1 236 ? 7.957 50.922 48.322 1.00 12.25 251 ARG A CA 1
ATOM 1443 C C . ARG A 1 236 ? 8.131 51.870 49.490 1.00 12.09 251 ARG A C 1
ATOM 1444 O O . ARG A 1 236 ? 7.803 53.071 49.398 1.00 11.67 251 ARG A O 1
ATOM 1452 N N . LEU A 1 237 ? 8.640 51.319 50.585 1.00 11.84 252 LEU A N 1
ATOM 1453 C CA . LEU A 1 237 ? 8.875 52.095 51.777 1.00 11.84 252 LEU A CA 1
ATOM 1454 C C . LEU A 1 237 ? 10.363 52.116 52.020 1.00 11.68 252 LEU A C 1
ATOM 1455 O O . LEU A 1 237 ? 11.010 51.077 52.058 1.00 11.16 252 LEU A O 1
ATOM 1460 N N . PHE A 1 238 ? 10.884 53.332 52.147 1.00 11.86 253 PHE A N 1
ATOM 1461 C CA . PHE A 1 238 ? 12.281 53.590 52.431 1.00 12.06 253 PHE A CA 1
ATOM 1462 C C . PHE A 1 238 ? 12.347 54.151 53.846 1.00 11.67 253 PHE A C 1
ATOM 1463 O O . PHE A 1 238 ? 11.534 55.023 54.183 1.00 11.73 253 PHE A O 1
ATOM 1471 N N . TYR A 1 239 ? 13.255 53.619 54.670 1.00 11.09 254 TYR A N 1
ATOM 1472 C CA . TYR A 1 239 ? 13.489 54.118 56.035 1.00 11.00 254 TYR A CA 1
ATOM 1473 C C . TYR A 1 239 ? 14.982 54.335 56.338 1.00 10.82 254 TYR A C 1
ATOM 1474 O O . TYR A 1 239 ? 15.824 53.531 55.952 1.00 10.80 254 TYR A O 1
ATOM 1483 N N . ASN A 1 240 ? 15.291 55.421 57.039 1.00 10.73 255 ASN A N 1
ATOM 1484 C CA . ASN A 1 240 ? 16.628 55.647 57.567 1.00 10.74 255 ASN A CA 1
ATOM 1485 C C . ASN A 1 240 ? 16.623 56.182 58.990 1.00 11.07 255 ASN A C 1
ATOM 1486 O O . ASN A 1 240 ? 15.864 57.107 59.327 1.00 11.08 255 ASN A O 1
ATOM 1491 N N . ASN A 1 241 ? 17.494 55.603 59.811 1.00 11.25 256 ASN A N 1
ATOM 1492 C CA . ASN A 1 241 ? 17.893 56.208 61.075 1.00 11.89 256 ASN A CA 1
ATOM 1493 C C . ASN A 1 241 ? 19.343 56.639 61.006 1.00 12.45 256 ASN A C 1
ATOM 1494 O O . ASN A 1 241 ? 20.237 55.817 60.755 1.00 12.65 256 ASN A O 1
ATOM 1499 N N . ARG A 1 242 ? 19.591 57.922 61.244 1.00 13.29 257 ARG A N 1
ATOM 1500 C CA . ARG A 1 242 ? 20.974 58.464 61.224 1.00 13.74 257 ARG A CA 1
ATOM 1501 C C . ARG A 1 242 ? 21.712 58.288 62.564 1.00 14.09 257 ARG A C 1
ATOM 1502 O O . ARG A 1 242 ? 22.929 58.304 62.606 1.00 13.63 257 ARG A O 1
ATOM 1510 N N . ASP A 1 243 ? 20.945 58.136 63.643 1.00 14.78 258 ASP A N 1
ATOM 1511 C CA . ASP A 1 243 ? 21.454 58.271 64.989 1.00 15.86 258 ASP A CA 1
ATOM 1512 C C . ASP A 1 243 ? 20.348 58.023 65.999 1.00 16.46 258 ASP A C 1
ATOM 1513 O O . ASP A 1 243 ? 19.237 58.455 65.770 1.00 17.10 258 ASP A O 1
ATOM 1518 N N . TYR A 1 244 ? 20.632 57.294 67.081 1.00 17.04 259 TYR A N 1
ATOM 1519 C CA . TYR A 1 244 ? 19.798 57.337 68.282 1.00 17.91 259 TYR A CA 1
ATOM 1520 C C . TYR A 1 244 ? 18.377 56.812 68.032 1.00 17.59 259 TYR A C 1
ATOM 1521 O O . TYR A 1 244 ? 18.210 55.737 67.467 1.00 17.09 259 TYR A O 1
ATOM 1530 N N . HIS A 1 245 ? 17.357 57.554 68.442 1.00 17.98 260 HIS A N 1
ATOM 1531 C CA . HIS A 1 245 ? 15.987 57.060 68.385 1.00 18.18 260 HIS A CA 1
ATOM 1532 C C . HIS A 1 245 ? 15.513 56.819 66.972 1.00 17.89 260 HIS A C 1
ATOM 1533 O O . HIS A 1 245 ? 16.011 57.419 66.008 1.00 17.22 260 HIS A O 1
ATOM 1540 N N . SER A 1 246 ? 14.537 55.921 66.883 1.00 18.09 261 SER A N 1
ATOM 1541 C CA . SER A 1 246 ? 14.078 55.367 65.631 1.00 17.53 261 SER A CA 1
ATOM 1542 C C . SER A 1 246 ? 12.576 55.188 65.709 1.00 18.15 261 SER A C 1
ATOM 1543 O O . SER A 1 246 ? 12.079 54.491 66.610 1.00 18.44 261 SER A O 1
ATOM 1546 N N . LYS A 1 247 ? 11.877 55.784 64.739 1.00 17.94 262 LYS A N 1
ATOM 1547 C CA . LYS A 1 247 ? 10.433 55.662 64.588 1.00 17.76 262 LYS A CA 1
ATOM 1548 C C . LYS A 1 247 ? 10.088 55.384 63.128 1.00 17.11 262 LYS A C 1
ATOM 1549 O O . LYS A 1 247 ? 10.395 56.188 62.246 1.00 16.85 262 LYS A O 1
ATOM 1555 N N . PHE A 1 248 ? 9.441 54.249 62.878 1.00 16.84 263 PHE A N 1
ATOM 1556 C CA . PHE A 1 248 ? 8.940 53.886 61.554 1.00 15.79 263 PHE A CA 1
ATOM 1557 C C . PHE A 1 248 ? 7.503 53.520 61.781 1.00 16.33 263 PHE A C 1
ATOM 1558 O O . PHE A 1 248 ? 7.185 52.402 62.132 1.00 16.09 263 PHE A O 1
ATOM 1566 N N . MET A 1 249 ? 6.622 54.488 61.623 1.00 17.44 264 MET A N 1
ATOM 1567 C CA . MET A 1 249 ? 5.204 54.233 61.811 1.00 18.06 264 MET A CA 1
ATOM 1568 C C . MET A 1 249 ? 4.444 54.529 60.548 1.00 17.92 264 MET A C 1
ATOM 1569 O O . MET A 1 249 ? 4.399 55.666 60.089 1.00 17.66 264 MET A O 1
ATOM 1574 N N . VAL A 1 250 ? 3.862 53.483 59.978 1.00 17.58 265 VAL A N 1
ATOM 1575 C CA . VAL A 1 250 ? 3.087 53.616 58.773 1.00 17.57 265 VAL A CA 1
ATOM 1576 C C . VAL A 1 250 ? 1.743 53.008 59.073 1.00 18.06 265 VAL A C 1
ATOM 1577 O O . VAL A 1 250 ? 1.643 51.806 59.289 1.00 18.61 265 VAL A O 1
ATOM 1581 N N . GLY A 1 251 ? 0.717 53.843 59.109 1.00 18.43 266 GLY A N 1
ATOM 1582 C CA . GLY A 1 251 ? -0.629 53.388 59.428 1.00 18.80 266 GLY A CA 1
ATOM 1583 C C . GLY A 1 251 ? -1.618 53.819 58.363 1.00 18.54 266 GLY A C 1
ATOM 1584 O O . GLY A 1 251 ? -1.287 54.655 57.514 1.00 18.05 266 GLY A O 1
ATOM 1585 N N . PHE A 1 252 ? -2.829 53.255 58.406 1.00 18.30 267 PHE A N 1
ATOM 1586 C CA . PHE A 1 252 ? -3.875 53.646 57.449 1.00 18.59 267 PHE A CA 1
ATOM 1587 C C . PHE A 1 252 ? -5.299 53.551 58.003 1.00 19.08 267 PHE A C 1
ATOM 1588 O O . PHE A 1 252 ? -5.586 52.808 58.963 1.00 18.91 267 PHE A O 1
ATOM 1596 N N . TYR A 1 253 ? -6.171 54.335 57.380 1.00 19.48 268 TYR A N 1
ATOM 1597 C CA . TYR A 1 253 ? -7.609 54.296 57.638 1.00 20.34 268 TYR A CA 1
ATOM 1598 C C . TYR A 1 253 ? -8.238 53.731 56.365 1.00 19.87 268 TYR A C 1
ATOM 1599 O O . TYR A 1 253 ? -8.116 54.344 55.293 1.00 19.14 268 TYR A O 1
ATOM 1608 N N . PRO A 1 254 ? -8.869 52.546 56.466 1.00 20.01 269 PRO A N 1
ATOM 1609 C CA . PRO A 1 254 ? -9.641 52.041 55.359 1.00 20.03 269 PRO A CA 1
ATOM 1610 C C . PRO A 1 254 ? -10.911 52.897 55.171 1.00 21.28 269 PRO A C 1
ATOM 1611 O O . PRO A 1 254 ? -11.155 53.848 55.944 1.00 21.56 269 PRO A O 1
ATOM 1615 N N . PRO A 1 255 ? -11.701 52.585 54.133 1.00 21.22 270 PRO A N 1
ATOM 1616 C CA . PRO A 1 255 ? -12.851 53.418 53.867 1.00 22.27 270 PRO A CA 1
ATOM 1617 C C . PRO A 1 255 ? -13.826 53.507 55.045 1.00 24.04 270 PRO A C 1
ATOM 1618 O O . PRO A 1 255 ? -14.002 52.548 55.774 1.00 23.67 270 PRO A O 1
ATOM 1622 N N . ASN A 1 256 ? -14.419 54.682 55.225 1.00 26.25 271 ASN A N 1
ATOM 1623 C CA . ASN A 1 256 ? -15.403 54.916 56.281 1.00 29.62 271 ASN A CA 1
ATOM 1624 C C . ASN A 1 256 ? -14.933 54.530 57.688 1.00 31.09 271 ASN A C 1
ATOM 1625 O O . ASN A 1 256 ? -15.752 54.108 58.505 1.00 32.54 271 ASN A O 1
ATOM 1630 N N . THR A 1 257 ? -13.638 54.661 57.966 1.00 31.39 272 THR A N 1
ATOM 1631 C CA . THR A 1 257 ? -13.088 54.224 59.247 1.00 33.51 272 THR A CA 1
ATOM 1632 C C . THR A 1 257 ? -12.349 55.409 59.848 1.00 35.84 272 THR A C 1
ATOM 1633 O O . THR A 1 257 ? -11.523 56.030 59.175 1.00 35.44 272 THR A O 1
ATOM 1637 N N . GLU A 1 258 ? -12.655 55.728 61.103 1.00 38.63 273 GLU A N 1
ATOM 1638 C CA . GLU A 1 258 ? -12.076 56.899 61.750 1.00 41.28 273 GLU A CA 1
ATOM 1639 C C . GLU A 1 258 ? -10.869 56.549 62.607 1.00 39.38 273 GLU A C 1
ATOM 1640 O O . GLU A 1 258 ? -10.054 57.412 62.899 1.00 38.86 273 GLU A O 1
ATOM 1646 N N . GLU A 1 259 ? -10.746 55.276 62.963 1.00 37.92 274 GLU A N 1
ATOM 1647 C CA . GLU A 1 259 ? -9.682 54.785 63.835 1.00 37.83 274 GLU A CA 1
ATOM 1648 C C . GLU A 1 259 ? -8.543 54.225 62.960 1.00 33.97 274 GLU A C 1
ATOM 1649 O O . GLU A 1 259 ? -8.783 53.438 62.034 1.00 31.67 274 GLU A O 1
ATOM 1655 N N . ILE A 1 260 ? -7.310 54.655 63.235 1.00 30.37 275 ILE A N 1
ATOM 1656 C CA . ILE A 1 260 ? -6.164 54.232 62.434 1.00 28.05 275 ILE A CA 1
ATOM 1657 C C . ILE A 1 260 ? -5.790 52.802 62.795 1.00 25.64 275 ILE A C 1
ATOM 1658 O O . ILE A 1 260 ? -6.080 52.347 63.881 1.00 25.18 275 ILE A O 1
ATOM 1663 N N . THR A 1 261 ? -5.161 52.091 61.869 1.00 23.81 276 THR A N 1
ATOM 1664 C CA . THR A 1 261 ? -4.521 50.809 62.185 1.00 22.46 276 THR A CA 1
ATOM 1665 C C . THR A 1 261 ? -3.051 50.770 61.705 1.00 21.04 276 THR A C 1
ATOM 1666 O O . THR A 1 261 ? -2.673 51.379 60.711 1.00 19.43 276 THR A O 1
ATOM 1670 N N . TYR A 1 262 ? -2.236 50.049 62.461 1.00 21.08 277 TYR A N 1
ATOM 1671 C CA . TYR A 1 262 ? -0.835 49.853 62.156 1.00 20.48 277 TYR A CA 1
ATOM 1672 C C . TYR A 1 262 ? -0.569 48.360 61.831 1.00 20.63 277 TYR A C 1
ATOM 1673 O O . TYR A 1 262 ? 0.578 47.938 61.692 1.00 19.04 277 TYR A O 1
ATOM 1682 N N . ASP A 1 263 ? -1.651 47.588 61.675 1.00 21.66 278 ASP A N 1
ATOM 1683 C CA . ASP A 1 263 ? -1.577 46.155 61.369 1.00 22.50 278 ASP A CA 1
ATOM 1684 C C . ASP A 1 263 ? -1.927 45.949 59.892 1.00 22.65 278 ASP A C 1
ATOM 1685 O O . ASP A 1 263 ? -3.034 46.278 59.446 1.00 22.69 278 ASP A O 1
ATOM 1690 N N . PHE A 1 264 ? -0.980 45.407 59.133 1.00 18.02 279 PHE A N 1
ATOM 1691 C CA . PHE A 1 264 ? -1.183 45.183 57.708 1.00 17.87 279 PHE A CA 1
ATOM 1692 C C . PHE A 1 264 ? -1.571 43.748 57.419 1.00 18.47 279 PHE A C 1
ATOM 1693 O O . PHE A 1 264 ? -1.580 43.343 56.258 1.00 18.80 279 PHE A O 1
ATOM 1701 N N . ASP A 1 265 ? -1.903 42.965 58.438 1.00 19.08 280 ASP A N 1
ATOM 1702 C CA . ASP A 1 265 ? -2.229 41.560 58.180 1.00 20.25 280 ASP A CA 1
ATOM 1703 C C . ASP A 1 265 ? -3.375 41.476 57.163 1.00 19.37 280 ASP A C 1
ATOM 1704 O O . ASP A 1 265 ? -4.382 42.169 57.291 1.00 18.71 280 ASP A O 1
ATOM 1709 N N . GLY A 1 266 ? -3.172 40.666 56.124 1.00 20.33 281 GLY A N 1
ATOM 1710 C CA . GLY A 1 266 ? -4.133 40.496 55.022 1.00 19.45 281 GLY A CA 1
ATOM 1711 C C . GLY A 1 266 ? -4.111 41.549 53.924 1.00 19.37 281 GLY A C 1
ATOM 1712 O O . GLY A 1 266 ? -4.935 41.501 53.019 1.00 19.82 281 GLY A O 1
ATOM 1713 N N . TYR A 1 267 ? -3.193 42.510 53.996 1.00 19.01 282 TYR A N 1
ATOM 1714 C CA . TYR A 1 267 ? -3.085 43.568 52.977 1.00 18.76 282 TYR A CA 1
ATOM 1715 C C . TYR A 1 267 ? -1.817 43.500 52.140 1.00 18.32 282 TYR A C 1
ATOM 1716 O O . TYR A 1 267 ? -1.740 44.200 51.135 1.00 19.31 282 TYR A O 1
ATOM 1725 N N . LEU A 1 268 ? -0.817 42.729 52.587 1.00 17.30 283 LEU A N 1
ATOM 1726 C CA . LEU A 1 268 ? 0.535 42.749 52.010 1.00 16.47 283 LEU A CA 1
ATOM 1727 C C . LEU A 1 268 ? 0.853 41.455 51.300 1.00 16.18 283 LEU A C 1
ATOM 1728 O O . LEU A 1 268 ? 0.652 40.370 51.857 1.00 15.12 283 LEU A O 1
ATOM 1733 N N . TYR A 1 269 ? 1.386 41.576 50.083 1.00 16.34 284 TYR A N 1
ATOM 1734 C CA . TYR A 1 269 ? 1.567 40.440 49.204 1.00 16.10 284 TYR A CA 1
ATOM 1735 C C . TYR A 1 269 ? 2.743 40.606 48.273 1.00 16.22 284 TYR A C 1
ATOM 1736 O O . TYR A 1 269 ? 3.212 41.715 48.036 1.00 15.48 284 TYR A O 1
ATOM 1745 N N . MET A 1 270 ? 3.180 39.489 47.703 1.00 16.60 285 MET A N 1
ATOM 1746 C CA . MET A 1 270 ? 4.219 39.498 46.708 1.00 17.38 285 MET A CA 1
ATOM 1747 C C . MET A 1 270 ? 3.780 38.656 45.503 1.00 19.77 285 MET A C 1
ATOM 1748 O O . MET A 1 270 ? 3.315 37.520 45.642 1.00 21.24 285 MET A O 1
ATOM 1753 N N . LEU A 1 271 ? 3.946 39.237 44.319 1.00 21.49 286 LEU A N 1
ATOM 1754 C CA . LEU A 1 271 ? 3.713 38.578 43.063 1.00 22.74 286 LEU A CA 1
ATOM 1755 C C . LEU A 1 271 ? 5.050 38.110 42.514 1.00 24.74 286 LEU A C 1
ATOM 1756 O O . LEU A 1 271 ? 6.064 38.759 42.716 1.00 23.63 286 LEU A O 1
ATOM 1761 N N . ASP A 1 272 ? 5.039 36.979 41.816 1.00 28.01 287 ASP A N 1
ATOM 1762 C CA . ASP A 1 272 ? 6.228 36.464 41.120 1.00 29.87 287 ASP A CA 1
ATOM 1763 C C . ASP A 1 272 ? 6.734 37.410 40.043 1.00 29.35 287 ASP A C 1
ATOM 1764 O O . ASP A 1 272 ? 5.940 37.992 39.311 1.00 31.15 287 ASP A O 1
ATOM 1769 N N . ASP A 1 273 ? 8.056 37.526 39.941 1.00 30.14 288 ASP A N 1
ATOM 1770 C CA . ASP A 1 273 ? 8.719 38.454 39.018 1.00 32.37 288 ASP A CA 1
ATOM 1771 C C . ASP A 1 273 ? 8.945 37.841 37.631 1.00 36.67 288 ASP A C 1
ATOM 1772 O O . ASP A 1 273 ? 9.997 37.283 37.337 1.00 39.80 288 ASP A O 1
ATOM 1777 N N . THR A 1 274 ? 7.954 37.977 36.770 1.00 43.14 289 THR A N 1
ATOM 1778 C CA . THR A 1 274 ? 7.974 37.364 35.451 1.00 48.08 289 THR A CA 1
ATOM 1779 C C . THR A 1 274 ? 7.944 38.426 34.316 1.00 56.35 289 THR A C 1
ATOM 1780 O O . THR A 1 274 ? 7.641 38.110 33.153 1.00 58.94 289 THR A O 1
ATOM 1784 N N . GLY A 1 275 ? 8.269 39.676 34.670 1.00 63.91 290 GLY A N 1
ATOM 1785 C CA . GLY A 1 275 ? 8.472 40.781 33.715 1.00 66.80 290 GLY A CA 1
ATOM 1786 C C . GLY A 1 275 ? 7.323 41.233 32.812 1.00 71.68 290 GLY A C 1
ATOM 1787 O O . GLY A 1 275 ? 7.525 42.121 31.976 1.00 70.95 290 GLY A O 1
ATOM 1788 N N . ASN A 1 276 ? 6.123 40.665 32.956 1.00 73.28 291 ASN A N 1
ATOM 1789 C CA . ASN A 1 276 ? 5.121 40.816 31.892 1.00 78.14 291 ASN A CA 1
ATOM 1790 C C . ASN A 1 276 ? 3.770 41.383 32.330 1.00 76.60 291 ASN A C 1
ATOM 1791 O O . ASN A 1 276 ? 2.726 40.961 31.825 1.00 73.65 291 ASN A O 1
ATOM 1796 N N . GLU A 1 277 ? 3.789 42.354 33.245 1.00 75.19 292 GLU A N 1
ATOM 1797 C CA . GLU A 1 277 ? 2.547 42.876 33.870 1.00 71.79 292 GLU A CA 1
ATOM 1798 C C . GLU A 1 277 ? 1.630 41.751 34.385 1.00 64.79 292 GLU A C 1
ATOM 1799 O O . GLU A 1 277 ? 0.443 41.984 34.684 1.00 53.98 292 GLU A O 1
ATOM 1805 N N . CYS A 1 278 ? 2.219 40.546 34.502 1.00 58.78 293 CYS A N 1
ATOM 1806 C CA . CYS A 1 278 ? 1.574 39.384 35.085 1.00 50.11 293 CYS A CA 1
ATOM 1807 C C . CYS A 1 278 ? 0.350 38.972 34.266 1.00 50.76 293 CYS A C 1
ATOM 1808 O O . CYS A 1 278 ? 0.423 38.059 33.462 1.00 51.20 293 CYS A O 1
#

Foldseek 3Di:
DAAAFAFFADDPVLKDAWKKKWKAFADFPDAVVRWDPVCVDPCCLQPVQCVRHTDDMATRQFWQQWDWDQPFDDKSHFDWDDGPVSRVDPGTDSQFWIKMKIKAWFADQAWFKKKKKWFWAAWKFKFKHCQAQHHALACPVGRSVGDDTQDIAGPDPRGIDMHMYTYHNRGIMIIMMIHTRRMHITTTAMWMADPPGDDIDSTRHPTGMHGHRPPDSD